Protein AF-A0A8J6AQ56-F1 (afdb_monomer_lite)

Organism: Galemys pyrenaicus (NCBI:txid202257)

Secondary structure (DSSP, 8-state):
--HHHHHHSHHHHHTSTTHHHHHHHHHHHS-HHHHHHHHHHHTT-HHHHHTSTTHHHHHHHHHHHS-HHHHHHHHHTTTTTHHHHHHSTTHHHHHHHHHHHS-GGGGHHHHHHHTT-HHHHHHHHHHHHHHS-HHHHHHHHHHHTT-HHHHHTSTTHHHHHHHHHHHS-HHHHHHHHHHHHH-EETTEEHHHHHTTSTTT-

InterPro domains:
  IPR001313 Pumilio RNA-binding repeat [PF00806] (11-38)
  IPR001313 Pumilio RNA-binding repeat [PF00806] (45-78)
  IPR001313 Pumilio RNA-binding repeat [PF00806] (81-112)
  IPR001313 Pumilio RNA-binding repeat [PF00806] (117-144)
  IPR001313 Pumilio RNA-binding repeat [PF00806] (148-181)
  IPR001313 Pumilio RNA-binding repeat [PS50302] (5-40)
  IPR001313 Pumilio RNA-binding repeat [PS50302] (41-76)
  IPR001313 Pumilio RNA-binding repeat [PS50302] (77-112)
  IPR001313 Pumilio RNA-binding repeat [PS50302] (118-142)
  IPR001313 Pumilio RNA-binding repeat [PS50302] (143-178)
  IPR001313 Pumilio RNA-binding repeat [SM00025] (5-40)
  IPR001313 Pumilio RNA-binding repeat [SM00025] (41-76)
  IPR001313 Pumilio RNA-binding repeat [SM00025] (77-112)
  IPR001313 Pumilio RNA-binding repeat [SM00025] (113-142)
  IPR001313 Pumilio RNA-binding repeat [SM00025] (143-178)
  IPR011989 Armadillo-like helical [G3DSA:1.25.10.10] (1-116)
  IPR011989 Armadillo-like helical [G3DSA:1.25.10.10] (117-201)
  IPR016024 Armadillo-type fold [SSF48371] (1-201)
  IPR033133 Pumilio homology domain [PS50303] (1-201)
  IPR033712 Pumilio, RNA binding domain [cd07920] (1-201)

Structure (mmCIF, N/CA/C/O backbone):
data_AF-A0A8J6AQ56-F1
#
_entry.id   AF-A0A8J6AQ56-F1
#
loop_
_atom_site.group_PDB
_atom_site.id
_atom_site.type_symbol
_atom_site.label_atom_id
_atom_site.label_alt_id
_atom_site.label_comp_id
_atom_site.label_asym_id
_atom_site.label_entity_id
_atom_site.label_seq_id
_atom_site.pdbx_PDB_ins_code
_atom_site.Cartn_x
_atom_site.Cartn_y
_atom_site.Cartn_z
_atom_site.occupancy
_atom_site.B_iso_or_equiv
_atom_site.auth_seq_id
_atom_site.auth_comp_id
_atom_site.auth_asym_id
_atom_site.auth_atom_id
_atom_site.pdbx_PDB_model_num
ATOM 1 N N . MET A 1 1 ? -13.822 -0.359 33.251 1.00 68.00 1 MET A N 1
ATOM 2 C CA . MET A 1 1 ? -14.340 0.910 33.808 1.00 68.00 1 MET A CA 1
ATOM 3 C C . MET A 1 1 ? -13.735 2.185 33.195 1.00 68.00 1 MET A C 1
ATOM 5 O O . MET A 1 1 ? -14.048 3.250 33.672 1.00 68.00 1 MET A O 1
ATOM 9 N N . VAL A 1 2 ? -12.988 2.126 32.081 1.00 89.12 2 VAL A N 1
ATOM 10 C CA . VAL A 1 2 ? -12.832 3.277 31.148 1.00 89.12 2 VAL A CA 1
ATOM 11 C C . VAL A 1 2 ? -12.889 2.751 29.714 1.00 89.12 2 VAL A C 1
ATOM 13 O O . VAL A 1 2 ? -13.667 3.215 28.893 1.00 89.12 2 VAL A O 1
ATOM 16 N N . PHE A 1 3 ? -12.170 1.653 29.451 1.00 94.75 3 PHE A N 1
ATOM 17 C CA . PHE A 1 3 ? -12.206 0.978 28.151 1.00 94.75 3 PHE A CA 1
ATOM 18 C C . PHE A 1 3 ? -13.618 0.574 27.689 1.00 94.75 3 PHE A C 1
ATOM 20 O O . PHE A 1 3 ? -13.913 0.681 26.510 1.00 94.75 3 PHE A O 1
ATOM 27 N N . ASN A 1 4 ? -14.514 0.160 28.595 1.00 95.12 4 ASN A N 1
ATOM 28 C CA . ASN A 1 4 ? -15.883 -0.217 28.215 1.00 95.12 4 ASN A CA 1
ATOM 29 C C . ASN A 1 4 ? -16.689 0.966 27.660 1.00 95.12 4 ASN A C 1
ATOM 31 O O . ASN A 1 4 ? -17.457 0.779 26.722 1.00 95.12 4 ASN A O 1
ATOM 35 N N . GLU A 1 5 ? -16.503 2.167 28.208 1.00 94.88 5 GLU A N 1
ATOM 36 C CA . GLU A 1 5 ? -17.162 3.383 27.715 1.00 94.88 5 GLU A CA 1
ATOM 37 C C . GLU A 1 5 ? -16.608 3.759 26.338 1.00 94.88 5 GLU A C 1
ATOM 39 O O . GLU A 1 5 ? -17.364 3.993 25.396 1.00 94.88 5 GLU A O 1
ATOM 44 N N . ILE A 1 6 ? -15.282 3.678 26.184 1.00 96.56 6 ILE A N 1
ATOM 45 C CA . ILE A 1 6 ? -14.596 3.865 24.899 1.00 96.56 6 ILE A CA 1
ATOM 46 C C . ILE A 1 6 ? -15.091 2.851 23.864 1.00 96.56 6 ILE A C 1
ATOM 48 O O . ILE A 1 6 ? -15.366 3.215 22.726 1.00 96.56 6 ILE A O 1
ATOM 52 N N . LEU A 1 7 ? -15.252 1.583 24.246 1.00 97.00 7 LEU A N 1
ATOM 53 C CA . LEU A 1 7 ? -15.695 0.514 23.353 1.00 97.00 7 LEU A CA 1
ATOM 54 C C . LEU A 1 7 ? -17.162 0.676 22.920 1.00 97.00 7 LEU A C 1
ATOM 56 O O . LEU A 1 7 ? -17.534 0.262 21.817 1.00 97.00 7 LEU A O 1
ATOM 60 N N . GLN A 1 8 ? -18.014 1.254 23.769 1.00 96.31 8 GLN A N 1
ATOM 61 C CA . GLN A 1 8 ? -19.395 1.593 23.414 1.00 96.31 8 GLN A CA 1
ATOM 62 C C . GLN A 1 8 ? -19.452 2.748 22.411 1.00 96.31 8 GLN A C 1
ATOM 64 O O . GLN A 1 8 ? -20.240 2.678 21.472 1.00 96.31 8 GLN A O 1
ATOM 69 N N . ALA A 1 9 ? -18.574 3.743 22.561 1.00 97.12 9 ALA A N 1
ATOM 70 C CA . ALA A 1 9 ? -18.479 4.905 21.677 1.00 97.12 9 ALA A CA 1
ATOM 71 C C . ALA A 1 9 ? -17.431 4.758 20.552 1.00 97.12 9 ALA A C 1
ATOM 73 O O . ALA A 1 9 ? -17.036 5.744 19.928 1.00 97.12 9 ALA A O 1
ATOM 74 N N . ALA A 1 10 ? -16.933 3.540 20.306 1.00 97.44 10 ALA A N 1
ATOM 75 C CA . ALA A 1 10 ? -15.697 3.328 19.554 1.00 97.44 10 ALA A CA 1
ATOM 76 C C . ALA A 1 10 ? -15.748 3.941 18.153 1.00 97.44 10 ALA A C 1
ATOM 78 O O . ALA A 1 10 ? -14.848 4.685 17.784 1.00 97.44 10 ALA A O 1
ATOM 79 N N . TYR A 1 11 ? -16.818 3.682 17.398 1.00 97.75 11 TYR A N 1
ATOM 80 C CA . TYR A 1 11 ? -16.951 4.206 16.041 1.00 97.75 11 TYR A CA 1
ATOM 81 C C . TYR A 1 11 ? -17.005 5.739 16.017 1.00 97.75 11 TYR A C 1
ATOM 83 O O . TYR A 1 11 ? -16.293 6.353 15.224 1.00 97.75 11 TYR A O 1
ATOM 91 N N . GLN A 1 12 ? -17.778 6.368 16.919 1.00 98.06 12 GLN A N 1
ATOM 92 C CA . GLN A 1 12 ? -17.817 7.833 16.997 1.00 98.06 12 GLN A CA 1
ATOM 93 C C . GLN A 1 12 ? -16.424 8.400 17.287 1.00 98.06 12 GLN A C 1
ATOM 95 O O . GLN A 1 12 ? -15.996 9.337 16.615 1.00 98.06 12 GLN A O 1
ATOM 100 N N . LEU A 1 13 ? -15.692 7.785 18.222 1.00 98.56 13 LEU A N 1
ATOM 101 C CA . LEU A 1 13 ? -14.331 8.191 18.570 1.00 98.56 13 LEU A CA 1
ATOM 102 C C . LEU A 1 13 ? -13.357 8.017 17.401 1.00 98.56 13 LEU A C 1
ATOM 104 O O . LEU A 1 13 ? -12.528 8.891 17.185 1.00 98.56 13 LEU A O 1
ATOM 108 N N . MET A 1 14 ? -13.461 6.945 16.609 1.00 98.44 14 MET A N 1
ATOM 109 C CA . MET A 1 14 ? -12.599 6.738 15.433 1.00 98.44 14 MET A CA 1
ATOM 110 C C . MET A 1 14 ? -12.731 7.857 14.396 1.00 98.44 14 MET A C 1
ATOM 112 O O . MET A 1 14 ? -11.763 8.168 13.704 1.00 98.44 14 MET A O 1
ATOM 116 N N . THR A 1 15 ? -13.916 8.459 14.297 1.00 98.31 15 THR A N 1
ATOM 117 C CA . THR A 1 15 ? -14.219 9.547 13.357 1.00 98.31 15 THR A CA 1
ATOM 118 C C . THR A 1 15 ? -14.125 10.944 13.968 1.00 98.31 15 THR A C 1
ATOM 120 O O . THR A 1 15 ? -14.387 11.922 13.272 1.00 98.31 15 THR A O 1
ATOM 123 N N . ASP A 1 16 ? -13.773 11.051 15.248 1.00 98.56 16 ASP A N 1
ATOM 124 C CA . ASP A 1 16 ? -13.648 12.321 15.958 1.00 98.56 16 ASP A CA 1
ATOM 125 C C . ASP A 1 16 ? -12.231 12.901 15.840 1.00 98.56 16 ASP A C 1
ATOM 127 O O . ASP A 1 16 ? -11.247 12.159 15.821 1.00 98.56 16 ASP A O 1
ATOM 131 N N . VAL A 1 17 ? -12.110 14.232 15.816 1.00 97.62 17 VAL A N 1
ATOM 132 C CA . VAL A 1 17 ? -10.830 14.952 15.660 1.00 97.62 17 VAL A CA 1
ATOM 133 C C . VAL A 1 17 ? -9.835 14.690 16.795 1.00 97.62 17 VAL A C 1
ATOM 135 O O . VAL A 1 17 ? -8.628 14.730 16.556 1.00 97.62 17 VAL A O 1
ATOM 138 N N . PHE A 1 18 ? -10.309 14.357 17.999 1.00 97.94 18 PHE A N 1
ATOM 139 C CA . PHE A 1 18 ? -9.469 14.032 19.157 1.00 97.94 18 PHE A CA 1
ATOM 140 C C . PHE A 1 18 ? -9.583 12.560 19.566 1.00 97.94 18 PHE A C 1
ATOM 142 O O . PHE A 1 18 ? -8.573 11.916 19.861 1.00 97.94 18 PHE A O 1
ATOM 149 N N . GLY A 1 19 ? -10.795 12.002 19.544 1.00 98.06 19 GLY A N 1
ATOM 150 C CA . GLY A 1 19 ? -11.083 10.621 19.933 1.00 98.06 19 GLY A CA 1
ATOM 151 C C . GLY A 1 19 ? -10.277 9.592 19.143 1.00 98.06 19 GLY A C 1
ATOM 152 O O . GLY A 1 19 ? -9.864 8.572 19.704 1.00 98.06 19 GLY A O 1
ATOM 153 N N . ASN A 1 20 ? -9.956 9.886 17.879 1.00 98.56 20 ASN A N 1
ATOM 154 C CA . ASN A 1 20 ? -9.202 8.972 17.026 1.00 98.56 20 ASN A CA 1
ATOM 155 C C . ASN A 1 20 ? -7.813 8.657 17.609 1.00 98.56 20 ASN A C 1
ATOM 157 O O . ASN A 1 20 ? -7.355 7.518 17.514 1.00 98.56 20 ASN A O 1
ATOM 161 N N . TYR A 1 21 ? -7.164 9.623 18.268 1.00 98.38 21 TYR A N 1
ATOM 162 C CA . TYR A 1 21 ? -5.847 9.427 18.875 1.00 98.38 21 TYR A CA 1
ATOM 163 C C . TYR A 1 21 ? -5.907 8.458 20.055 1.00 98.38 21 TYR A C 1
ATOM 165 O O . TYR A 1 21 ? -4.996 7.652 20.239 1.00 98.38 21 TYR A O 1
ATOM 173 N N . VAL A 1 22 ? -6.997 8.485 20.826 1.00 98.06 22 VAL A N 1
ATOM 174 C CA . VAL A 1 22 ? -7.206 7.552 21.940 1.00 98.06 22 VAL A CA 1
ATOM 175 C C . VAL A 1 22 ? -7.327 6.126 21.408 1.00 98.06 22 VAL A C 1
ATOM 177 O O . VAL A 1 22 ? -6.639 5.229 21.894 1.00 98.06 22 VAL A O 1
ATOM 180 N N . ILE A 1 23 ? -8.132 5.915 20.362 1.00 98.56 23 ILE A N 1
ATOM 181 C CA . ILE A 1 23 ? -8.289 4.594 19.737 1.00 98.56 23 ILE A CA 1
ATOM 182 C C . ILE A 1 23 ? -6.960 4.097 19.149 1.00 98.56 23 ILE A C 1
ATOM 184 O O . ILE A 1 23 ? -6.590 2.943 19.363 1.00 98.56 23 ILE A O 1
ATOM 188 N N . GLN A 1 24 ? -6.196 4.967 18.479 1.00 98.62 24 GLN A N 1
ATOM 189 C CA . GLN A 1 24 ? -4.858 4.625 17.982 1.00 98.62 24 GLN A CA 1
ATOM 190 C C . GLN A 1 24 ? -3.921 4.177 19.112 1.00 98.62 24 GLN A C 1
ATOM 192 O O . GLN A 1 24 ? -3.209 3.187 18.952 1.00 98.62 24 GLN A O 1
ATOM 197 N N . LYS A 1 25 ? -3.945 4.842 20.274 1.00 98.38 25 LYS A N 1
ATOM 198 C CA . LYS A 1 25 ? -3.116 4.453 21.427 1.00 98.38 25 LYS A CA 1
ATOM 199 C C . LYS A 1 25 ? -3.520 3.113 22.033 1.00 98.38 25 LYS A C 1
ATOM 201 O O . LYS A 1 25 ? -2.640 2.381 22.480 1.00 98.38 25 LYS A O 1
ATOM 206 N N . PHE A 1 26 ? -4.799 2.743 21.991 1.00 98.25 26 PHE A N 1
ATOM 207 C CA . PHE A 1 26 ? -5.212 1.385 22.360 1.00 98.25 26 PHE A CA 1
ATOM 208 C C . PHE A 1 26 ? -4.715 0.332 21.369 1.00 98.25 26 PHE A C 1
ATOM 210 O O . PHE A 1 26 ? -4.304 -0.743 21.798 1.00 98.25 26 PHE A O 1
ATOM 217 N N . PHE A 1 27 ? -4.687 0.623 20.068 1.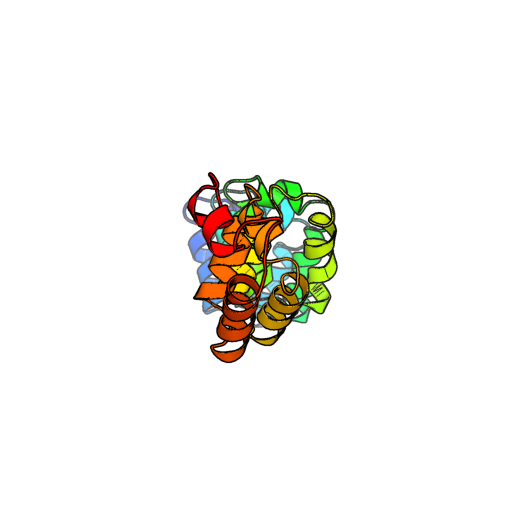00 98.31 27 PHE A N 1
ATOM 218 C CA . PHE A 1 27 ? -4.044 -0.283 19.115 1.00 98.31 27 PHE A CA 1
ATOM 219 C C . PHE A 1 27 ? -2.532 -0.376 19.339 1.00 98.31 27 PHE A C 1
ATOM 221 O O . PHE A 1 27 ? -1.987 -1.471 19.294 1.00 98.31 27 PHE A O 1
ATOM 228 N N . GLU A 1 28 ? -1.858 0.725 19.662 1.00 97.81 28 GLU A N 1
ATOM 229 C CA . GLU A 1 28 ? -0.409 0.735 19.890 1.00 97.81 28 GLU A CA 1
ATOM 230 C C . GLU A 1 28 ? -0.018 -0.010 21.183 1.00 97.81 28 GLU A C 1
ATOM 232 O O . GLU A 1 28 ? 0.775 -0.952 21.143 1.00 97.81 28 GLU A O 1
ATOM 237 N N . PHE A 1 29 ? -0.636 0.336 22.317 1.00 97.50 29 PHE A N 1
ATOM 238 C CA . PHE A 1 29 ? -0.197 -0.088 23.657 1.00 97.50 29 PHE A CA 1
ATOM 239 C C . PHE A 1 29 ? -1.209 -0.933 24.441 1.00 97.50 29 PHE A C 1
ATOM 241 O O . PHE A 1 29 ? -0.891 -1.402 25.533 1.00 97.50 29 PHE A O 1
ATOM 248 N N . GLY A 1 30 ? -2.431 -1.108 23.934 1.00 97.00 30 GLY A N 1
ATOM 249 C CA . GLY A 1 30 ? -3.471 -1.874 24.621 1.00 97.00 30 GLY A CA 1
ATOM 250 C C . GLY A 1 30 ? -3.151 -3.365 24.716 1.00 97.00 30 GLY A C 1
ATOM 251 O O . GLY A 1 30 ? -2.324 -3.897 23.971 1.00 97.00 30 GLY A O 1
ATOM 252 N N . SER A 1 31 ? -3.837 -4.061 25.623 1.00 97.38 31 SER A N 1
ATOM 253 C CA . SER A 1 31 ? -3.743 -5.522 25.710 1.00 97.38 31 SER A CA 1
ATOM 254 C C . SER A 1 31 ? -4.310 -6.192 24.454 1.00 97.38 31 SER A C 1
ATOM 256 O O . SER A 1 31 ? -5.099 -5.594 23.719 1.00 97.38 31 SER A O 1
ATOM 258 N N . LEU A 1 32 ? -3.954 -7.459 24.220 1.00 96.69 32 LEU A N 1
ATOM 259 C CA . LEU A 1 32 ? -4.481 -8.230 23.089 1.00 96.69 32 LEU A CA 1
ATOM 260 C C . LEU A 1 32 ? -6.021 -8.230 23.061 1.00 96.69 32 LEU A C 1
ATOM 262 O O . LEU A 1 32 ? -6.608 -7.978 22.012 1.00 96.69 32 LEU A O 1
ATOM 266 N N . ASP A 1 33 ? -6.664 -8.403 24.220 1.00 97.06 33 ASP A N 1
ATOM 267 C CA . ASP A 1 33 ? -8.127 -8.375 24.345 1.00 97.06 33 ASP A CA 1
ATOM 268 C C . ASP A 1 33 ? -8.725 -7.012 23.972 1.00 97.06 33 ASP A C 1
ATOM 270 O O . ASP A 1 33 ? -9.769 -6.940 23.324 1.00 97.06 33 ASP A O 1
ATOM 274 N N . GLN A 1 34 ? -8.055 -5.913 24.337 1.00 97.81 34 GLN A N 1
ATOM 275 C CA . GLN A 1 34 ? -8.498 -4.564 23.977 1.00 97.81 34 GLN A CA 1
ATOM 276 C C . GLN A 1 34 ? -8.380 -4.323 22.471 1.00 97.81 34 GLN A C 1
ATOM 278 O O . GLN A 1 34 ? -9.317 -3.806 21.856 1.00 97.81 34 GLN A O 1
ATOM 283 N N . LYS A 1 35 ? -7.259 -4.731 21.862 1.00 98.12 35 LYS A N 1
ATOM 284 C CA . LYS A 1 35 ? -7.055 -4.634 20.409 1.00 98.12 35 LYS A CA 1
ATOM 285 C C . LYS A 1 35 ? -8.083 -5.475 19.656 1.00 98.12 35 LYS A C 1
ATOM 287 O O . LYS A 1 35 ? -8.683 -4.985 18.704 1.00 98.12 35 LYS A O 1
ATOM 292 N N . LEU A 1 36 ? -8.344 -6.701 20.114 1.00 97.00 36 LEU A N 1
ATOM 293 C CA . LEU A 1 36 ? -9.352 -7.601 19.547 1.00 97.00 36 LEU A CA 1
ATOM 294 C C . LEU A 1 36 ? -10.765 -7.010 19.638 1.00 97.00 36 LEU A C 1
ATOM 296 O O . LEU A 1 36 ? -11.504 -7.014 18.651 1.00 97.00 36 LEU A O 1
ATOM 300 N N . ALA A 1 37 ? -11.135 -6.454 20.792 1.00 97.81 37 ALA A N 1
ATOM 301 C CA . ALA A 1 37 ? -12.436 -5.819 20.975 1.00 97.81 37 ALA A CA 1
ATOM 302 C C . ALA A 1 37 ? -12.618 -4.605 20.047 1.00 97.81 37 ALA A C 1
ATOM 304 O O . ALA A 1 37 ? -13.673 -4.456 19.429 1.00 97.81 37 ALA A O 1
ATOM 305 N N . LEU A 1 38 ? -11.590 -3.766 19.886 1.00 98.19 38 LEU A N 1
ATOM 306 C CA . LEU A 1 38 ? -11.630 -2.636 18.952 1.00 98.19 38 LEU A CA 1
ATOM 307 C C . LEU A 1 38 ? -11.644 -3.083 17.487 1.00 98.19 38 LEU A C 1
ATOM 309 O O . LEU A 1 38 ? -12.420 -2.539 16.706 1.00 98.19 38 LEU A O 1
ATOM 313 N N . ALA A 1 39 ? -10.858 -4.094 17.111 1.00 97.19 39 ALA A N 1
ATOM 314 C CA . ALA A 1 39 ? -10.890 -4.670 15.766 1.00 97.19 39 ALA A CA 1
ATOM 315 C C . ALA A 1 39 ? -12.289 -5.211 15.425 1.00 97.19 39 ALA A C 1
ATOM 317 O O . ALA A 1 39 ? -12.796 -4.988 14.328 1.00 97.19 39 ALA A O 1
ATOM 318 N N . THR A 1 40 ? -12.971 -5.818 16.400 1.00 96.19 40 THR A N 1
ATOM 319 C CA . THR A 1 40 ? -14.363 -6.271 16.248 1.00 96.19 40 THR A CA 1
ATOM 320 C C . THR A 1 40 ? -15.322 -5.107 15.975 1.00 96.19 40 THR A C 1
ATOM 322 O O . THR A 1 40 ? -16.279 -5.272 15.226 1.00 96.19 40 THR A O 1
ATOM 325 N N . ARG A 1 41 ? -15.067 -3.914 16.533 1.00 96.88 41 ARG A N 1
ATOM 326 C CA . ARG A 1 41 ? -15.859 -2.702 16.250 1.00 96.88 41 ARG A CA 1
ATOM 327 C C . ARG A 1 41 ? -15.590 -2.092 14.875 1.00 96.88 41 ARG A C 1
ATOM 329 O O . ARG A 1 41 ? -16.446 -1.372 14.376 1.00 96.88 41 ARG A O 1
ATOM 336 N N . ILE A 1 42 ? -14.424 -2.355 14.286 1.00 97.06 42 ILE A N 1
ATOM 337 C CA . ILE A 1 42 ? -14.079 -1.908 12.929 1.00 97.06 42 ILE A CA 1
ATOM 338 C C . ILE A 1 42 ? -14.787 -2.764 11.868 1.00 97.06 42 ILE A C 1
ATOM 340 O O . ILE A 1 42 ? -15.083 -2.263 10.785 1.00 97.06 42 ILE A O 1
ATOM 344 N N . ARG A 1 43 ? -15.070 -4.037 12.171 1.00 94.69 43 ARG A N 1
ATOM 345 C CA . ARG A 1 43 ? -15.709 -4.974 11.238 1.00 94.69 43 ARG A CA 1
ATOM 346 C C . ARG A 1 43 ? -17.045 -4.432 10.716 1.00 94.69 43 ARG A C 1
ATOM 348 O O . ARG A 1 43 ? -17.898 -4.007 11.490 1.00 94.69 43 ARG A O 1
ATOM 355 N N . GLY A 1 44 ? -17.225 -4.480 9.402 1.00 96.81 44 GLY A N 1
ATOM 356 C CA . GLY A 1 44 ? -18.352 -3.914 8.658 1.00 96.81 44 GLY A CA 1
ATOM 357 C C . GLY A 1 44 ? -18.215 -2.420 8.352 1.00 96.81 44 GLY A C 1
ATOM 358 O O . GLY A 1 44 ? -19.088 -1.844 7.702 1.00 96.81 44 GLY A O 1
ATOM 359 N N . HIS A 1 45 ? -17.143 -1.779 8.818 1.00 98.00 45 HIS A N 1
ATOM 360 C CA . HIS A 1 45 ? -16.933 -0.338 8.728 1.00 98.00 45 HIS A CA 1
ATOM 361 C C . HIS A 1 45 ? -15.557 0.045 8.168 1.00 98.00 45 HIS A C 1
ATOM 363 O O . HIS A 1 45 ? -15.209 1.230 8.184 1.00 98.00 45 HIS A O 1
ATOM 369 N N . VAL A 1 46 ? -14.782 -0.904 7.631 1.00 98.31 46 VAL A N 1
ATOM 370 C CA . VAL A 1 46 ? -13.411 -0.641 7.164 1.00 98.31 46 VAL A CA 1
ATOM 371 C C . VAL A 1 46 ? -13.398 0.392 6.043 1.00 98.31 46 VAL A C 1
ATOM 373 O O . VAL A 1 46 ? -12.656 1.367 6.126 1.00 98.31 46 VAL A O 1
ATOM 376 N N . LEU A 1 47 ? -14.244 0.233 5.020 1.00 98.31 47 LEU A N 1
ATOM 377 C CA . LEU A 1 47 ? -14.286 1.165 3.891 1.00 98.31 47 LEU A CA 1
ATOM 378 C C . LEU A 1 47 ? -14.701 2.594 4.307 1.00 98.31 47 LEU A C 1
ATOM 380 O O . LEU A 1 47 ? -13.975 3.527 3.960 1.00 98.31 47 LEU A O 1
ATOM 384 N N . PRO A 1 48 ? -15.813 2.816 5.042 1.00 98.44 48 PRO A N 1
ATOM 385 C CA . PRO A 1 48 ? -16.153 4.146 5.548 1.00 98.44 48 PRO A CA 1
ATOM 386 C C . PRO A 1 48 ? -15.031 4.792 6.362 1.00 98.44 48 PRO A C 1
ATOM 388 O O . PRO A 1 48 ? -14.720 5.959 6.137 1.00 98.44 48 PRO A O 1
ATOM 391 N N . LEU A 1 49 ? -14.393 4.041 7.266 1.00 98.75 49 LEU A N 1
ATOM 392 C CA . LEU A 1 49 ? -13.296 4.552 8.087 1.00 98.75 49 LEU A CA 1
ATOM 393 C C . LEU A 1 49 ? -12.055 4.864 7.248 1.00 98.75 49 LEU A C 1
ATOM 395 O O . LEU A 1 49 ? -11.427 5.894 7.469 1.00 98.75 49 LEU A O 1
ATOM 399 N N . ALA A 1 50 ? -11.728 4.035 6.255 1.00 98.38 50 ALA A N 1
ATOM 400 C CA . ALA A 1 50 ? -10.582 4.247 5.376 1.00 98.38 50 ALA A CA 1
ATOM 401 C C . ALA A 1 50 ? -10.684 5.543 4.558 1.00 98.38 50 ALA A C 1
ATOM 403 O O . ALA A 1 50 ? -9.669 6.187 4.309 1.00 98.38 50 ALA A O 1
ATOM 404 N N . LEU A 1 51 ? -11.898 5.942 4.171 1.00 97.19 51 LEU A N 1
ATOM 405 C CA . LEU A 1 51 ? -12.161 7.175 3.419 1.00 97.19 51 LEU A CA 1
ATOM 406 C C . LEU A 1 51 ? -12.345 8.409 4.325 1.00 97.19 51 LEU A C 1
ATOM 408 O O . LEU A 1 51 ? -12.458 9.533 3.835 1.00 97.19 51 LEU A O 1
ATOM 412 N N . GLN A 1 52 ? -12.380 8.229 5.648 1.00 98.25 52 GLN A N 1
ATOM 413 C CA . GLN A 1 52 ? -12.613 9.305 6.611 1.00 98.25 52 GLN A CA 1
ATOM 414 C C . GLN A 1 52 ? -11.287 9.907 7.107 1.00 98.25 52 GLN A C 1
ATOM 416 O O . GLN A 1 52 ? -10.315 9.196 7.351 1.00 98.25 52 GLN A O 1
ATOM 421 N N . MET A 1 53 ? -11.263 11.233 7.278 1.00 96.81 53 MET A N 1
ATOM 422 C CA . MET A 1 53 ? -10.065 12.039 7.573 1.00 96.81 53 MET A CA 1
ATOM 423 C C . MET A 1 53 ? -9.265 11.610 8.817 1.00 96.81 53 MET A C 1
ATOM 425 O O . MET A 1 53 ? -8.043 11.734 8.839 1.00 96.81 53 MET A O 1
ATOM 429 N N . TYR A 1 54 ? -9.939 11.106 9.848 1.00 98.38 54 TYR A N 1
ATOM 430 C CA . TYR A 1 54 ? -9.344 10.632 11.100 1.00 98.38 54 TYR A CA 1
ATOM 431 C C . TYR A 1 54 ? -9.370 9.099 11.198 1.00 98.38 54 TYR A C 1
ATOM 433 O O . TYR A 1 54 ? -8.397 8.478 11.629 1.00 98.38 54 TYR A O 1
ATOM 441 N N . GLY A 1 55 ? -10.449 8.476 10.722 1.00 98.44 55 GLY A N 1
ATOM 442 C CA . GLY A 1 55 ? -10.653 7.032 10.707 1.00 98.44 55 GLY A CA 1
ATOM 443 C C . GLY A 1 55 ? -9.581 6.298 9.908 1.00 98.44 55 GLY A C 1
ATOM 444 O O . GLY A 1 55 ? -9.148 5.222 10.321 1.00 98.44 55 GLY A O 1
ATOM 445 N N . CYS A 1 56 ? -9.056 6.902 8.837 1.00 98.38 56 CYS A N 1
ATOM 446 C CA . CYS A 1 56 ? -7.997 6.294 8.035 1.00 98.38 56 CYS A CA 1
ATOM 447 C C . CYS A 1 56 ? -6.724 6.051 8.855 1.00 98.38 56 CYS A C 1
ATOM 449 O O . CYS A 1 56 ? -6.018 5.069 8.624 1.00 98.38 56 CYS A O 1
ATOM 451 N N . ARG A 1 57 ? -6.442 6.905 9.850 1.00 98.50 57 ARG A N 1
ATOM 452 C CA . ARG A 1 57 ? -5.307 6.754 10.771 1.00 98.50 57 ARG A CA 1
ATOM 453 C C . ARG A 1 57 ? -5.539 5.612 11.750 1.00 98.50 57 ARG A C 1
ATOM 455 O O . ARG A 1 57 ? -4.606 4.874 12.055 1.00 98.50 57 ARG A O 1
ATOM 462 N N . VAL A 1 58 ? -6.783 5.421 12.190 1.00 98.69 58 VAL A N 1
ATOM 463 C CA . VAL A 1 58 ? -7.157 4.278 13.031 1.00 98.69 58 VAL A CA 1
ATOM 464 C C . VAL A 1 58 ? -6.991 2.967 12.269 1.00 98.69 58 VAL A C 1
ATOM 466 O O . VAL A 1 58 ? -6.370 2.055 12.806 1.00 98.69 58 VAL A O 1
ATOM 469 N N . ILE A 1 59 ? -7.480 2.875 11.026 1.00 98.69 59 ILE A N 1
ATOM 470 C CA . ILE A 1 59 ? -7.319 1.660 10.207 1.00 98.69 59 ILE A CA 1
ATOM 471 C C . ILE A 1 59 ? -5.836 1.347 10.000 1.00 98.69 59 ILE A C 1
ATOM 473 O O . ILE A 1 59 ? -5.418 0.213 10.220 1.00 98.69 59 ILE A O 1
ATOM 477 N N . GLN A 1 60 ? -5.023 2.352 9.660 1.00 98.38 60 GLN A N 1
ATOM 478 C CA . GLN A 1 60 ? -3.579 2.162 9.506 1.00 98.38 60 GLN A CA 1
ATOM 479 C C . GLN A 1 60 ? -2.932 1.619 10.787 1.00 98.38 60 GLN A C 1
ATOM 481 O O . GLN A 1 60 ? -2.191 0.641 10.737 1.00 98.38 60 GLN A O 1
ATOM 486 N N . LYS A 1 61 ? -3.252 2.203 11.949 1.00 98.50 61 LYS A N 1
ATOM 487 C CA . LYS A 1 61 ? -2.704 1.755 13.236 1.00 98.50 61 LYS A CA 1
ATOM 488 C C . LYS A 1 61 ? -3.194 0.360 13.632 1.00 98.50 61 LYS A C 1
ATOM 490 O O . LYS A 1 61 ? -2.435 -0.408 14.223 1.00 98.50 61 LYS A O 1
ATOM 495 N N . ALA A 1 62 ? -4.441 0.025 13.308 1.00 98.31 62 ALA A N 1
ATOM 496 C CA . ALA A 1 62 ? -4.991 -1.302 13.543 1.00 98.31 62 ALA A CA 1
ATOM 497 C C . ALA A 1 62 ? -4.230 -2.358 12.731 1.00 98.31 62 ALA A C 1
ATOM 499 O O . ALA A 1 62 ? -3.788 -3.345 13.314 1.00 98.31 62 ALA A O 1
ATOM 500 N N . LEU A 1 63 ? -3.988 -2.115 11.437 1.00 98.00 63 LEU A N 1
ATOM 501 C CA . LEU A 1 63 ? -3.221 -3.019 10.569 1.00 98.00 63 LEU A CA 1
ATOM 502 C C . LEU A 1 63 ? -1.808 -3.298 11.101 1.00 98.00 63 LEU A C 1
ATOM 504 O O . LEU A 1 63 ? -1.339 -4.423 10.988 1.00 98.00 63 LEU A O 1
ATOM 508 N N . GLU A 1 64 ? -1.154 -2.327 11.736 1.00 96.94 64 GLU A N 1
ATOM 509 C CA . GLU A 1 64 ? 0.178 -2.506 12.343 1.00 96.94 64 GLU A CA 1
ATOM 510 C C . GLU A 1 64 ? 0.166 -3.354 13.628 1.00 96.94 64 GLU A C 1
ATOM 512 O O . GLU A 1 64 ? 1.211 -3.835 14.060 1.00 96.94 64 GLU A O 1
ATOM 517 N N . SER A 1 65 ? -0.995 -3.503 14.272 1.00 96.88 65 SER A N 1
ATOM 518 C CA . SER A 1 65 ? -1.073 -3.909 15.683 1.00 96.88 65 SER A CA 1
ATOM 519 C C . SER A 1 65 ? -1.854 -5.198 15.950 1.00 96.88 65 SER A C 1
ATOM 521 O O . SER A 1 65 ? -1.816 -5.699 17.077 1.00 96.88 65 SER A O 1
ATOM 523 N N . ILE A 1 66 ? -2.600 -5.693 14.963 1.00 96.81 66 ILE A N 1
ATOM 524 C CA . ILE A 1 66 ? -3.463 -6.882 15.062 1.00 96.81 66 ILE A CA 1
ATOM 525 C C . ILE A 1 66 ? -2.805 -8.107 14.406 1.00 96.81 66 ILE A C 1
ATOM 527 O O . ILE A 1 66 ? -1.822 -7.975 13.679 1.00 96.81 66 ILE A O 1
ATOM 531 N N . SER A 1 67 ? -3.326 -9.310 14.667 1.00 96.19 67 SER A N 1
ATOM 532 C CA . SER A 1 67 ? -2.762 -10.544 14.097 1.00 96.19 67 SER A CA 1
ATOM 533 C C . SER A 1 67 ? -2.956 -10.628 12.578 1.00 96.19 67 SER A C 1
ATOM 535 O O . SER A 1 67 ? -3.851 -9.992 12.022 1.00 96.19 67 SER A O 1
ATOM 537 N N . SER A 1 68 ? -2.162 -11.459 11.892 1.00 94.81 68 SER A N 1
ATOM 538 C CA . SER A 1 68 ? -2.286 -11.647 10.437 1.00 94.81 68 SER A CA 1
ATOM 539 C C . SER A 1 68 ? -3.668 -12.134 9.988 1.00 94.81 68 SER A C 1
ATOM 541 O O . SER A 1 68 ? -4.137 -11.739 8.918 1.00 94.81 68 SER A O 1
ATOM 543 N N . ASP A 1 69 ? -4.350 -12.934 10.810 1.00 95.31 69 ASP A N 1
ATOM 544 C CA . ASP A 1 69 ? -5.721 -13.372 10.527 1.00 95.31 69 ASP A CA 1
ATOM 545 C C . ASP A 1 69 ? -6.686 -12.181 10.570 1.00 95.31 69 ASP A C 1
ATOM 547 O O . ASP A 1 69 ? -7.475 -11.976 9.649 1.00 95.31 69 ASP A O 1
ATOM 551 N N . GLN A 1 70 ? -6.559 -11.321 11.586 1.00 96.44 70 GLN A N 1
ATOM 552 C CA . GLN A 1 70 ? -7.380 -10.116 11.719 1.00 96.44 70 GLN A CA 1
ATOM 553 C C . GLN A 1 70 ? -7.081 -9.085 10.627 1.00 96.44 70 GLN A C 1
ATOM 555 O O . GLN A 1 70 ? -8.005 -8.459 10.112 1.00 96.44 70 GLN A O 1
ATOM 560 N N . GLN A 1 71 ? -5.809 -8.914 10.250 1.00 97.56 71 GLN A N 1
ATOM 561 C CA . GLN A 1 71 ? -5.419 -8.100 9.098 1.00 97.56 71 GLN A CA 1
ATOM 562 C C . GLN A 1 71 ? -6.130 -8.600 7.837 1.00 97.56 71 GLN A C 1
ATOM 564 O O . GLN A 1 71 ? -6.747 -7.808 7.130 1.00 97.56 71 GLN A O 1
ATOM 569 N N . SER A 1 72 ? -6.089 -9.912 7.588 1.00 95.50 72 SER A N 1
ATOM 570 C CA . SER A 1 72 ? -6.699 -10.540 6.411 1.00 95.50 72 SER A CA 1
ATOM 571 C C . SER A 1 72 ? -8.220 -10.367 6.382 1.00 95.50 72 SER A C 1
ATOM 573 O O . SER A 1 72 ? -8.773 -10.027 5.337 1.00 95.50 72 SER A O 1
ATOM 575 N N . GLU A 1 73 ? -8.901 -10.543 7.519 1.00 95.62 73 GLU A N 1
ATOM 576 C CA . GLU A 1 73 ? -10.340 -10.272 7.635 1.00 95.62 73 GLU A CA 1
ATOM 577 C C . GLU A 1 73 ? -10.669 -8.800 7.369 1.00 95.62 73 GLU A C 1
ATOM 579 O O . GLU A 1 73 ? -11.604 -8.503 6.626 1.00 95.62 73 GLU A O 1
ATOM 584 N N . MET A 1 74 ? -9.883 -7.884 7.939 1.00 97.06 74 MET A N 1
ATOM 585 C CA . MET A 1 74 ? -10.097 -6.444 7.816 1.00 97.06 74 MET A CA 1
ATOM 586 C C . MET A 1 74 ? -9.928 -5.962 6.375 1.00 97.06 74 MET A C 1
ATOM 588 O O . MET A 1 74 ? -10.801 -5.273 5.850 1.00 97.06 74 MET A O 1
ATOM 592 N N . VAL A 1 75 ? -8.826 -6.320 5.707 1.00 96.56 75 VAL A N 1
ATOM 593 C CA . VAL A 1 75 ? -8.559 -5.817 4.348 1.00 96.56 75 VAL A CA 1
ATOM 594 C C . VAL A 1 75 ? -9.540 -6.362 3.319 1.00 96.56 75 VAL A C 1
ATOM 596 O O . VAL A 1 75 ? -9.792 -5.694 2.321 1.00 96.56 75 VAL A O 1
ATOM 599 N N . LYS A 1 76 ? -10.147 -7.527 3.570 1.00 96.44 76 LYS A N 1
ATOM 600 C CA . LYS A 1 76 ? -11.131 -8.132 2.667 1.00 96.44 76 LYS A CA 1
ATOM 601 C C . LYS A 1 76 ? -12.371 -7.256 2.456 1.00 96.44 76 LYS A C 1
ATOM 603 O O . LYS A 1 76 ? -12.987 -7.332 1.401 1.00 96.44 76 LYS A O 1
ATOM 608 N N . GLU A 1 77 ? -12.718 -6.384 3.402 1.00 97.81 77 GLU A N 1
ATOM 609 C CA . GLU A 1 77 ? -13.811 -5.411 3.230 1.00 97.81 77 GLU A CA 1
ATOM 610 C C . GLU A 1 77 ? -13.521 -4.331 2.173 1.00 97.81 77 GLU A C 1
ATOM 612 O O . GLU A 1 77 ? -14.436 -3.636 1.732 1.00 97.81 77 GLU A O 1
ATOM 617 N N . LEU A 1 78 ? -12.260 -4.170 1.760 1.00 96.69 78 LEU A N 1
ATOM 618 C CA . LEU A 1 78 ? -11.873 -3.258 0.682 1.00 96.69 78 LEU A CA 1
ATOM 619 C C . LEU A 1 78 ? -11.987 -3.902 -0.708 1.00 96.69 78 LEU A C 1
ATOM 621 O O . LEU A 1 78 ? -11.792 -3.207 -1.712 1.00 96.69 78 LEU A O 1
ATOM 625 N N . ASP A 1 79 ? -12.293 -5.200 -0.785 1.00 94.50 79 ASP A N 1
ATOM 626 C CA . ASP A 1 79 ? -12.503 -5.896 -2.052 1.00 94.50 79 ASP A CA 1
ATOM 627 C C . ASP A 1 79 ? -13.661 -5.260 -2.839 1.00 94.50 79 ASP A C 1
ATOM 629 O O . ASP A 1 79 ? -14.672 -4.834 -2.283 1.00 94.50 79 ASP A O 1
ATOM 633 N N . GLY A 1 80 ? -13.466 -5.083 -4.145 1.00 90.12 80 GLY A N 1
ATOM 634 C CA . GLY A 1 80 ? -14.357 -4.305 -5.015 1.00 90.12 80 GLY A CA 1
ATOM 635 C C . GLY A 1 80 ? -14.277 -2.776 -4.856 1.00 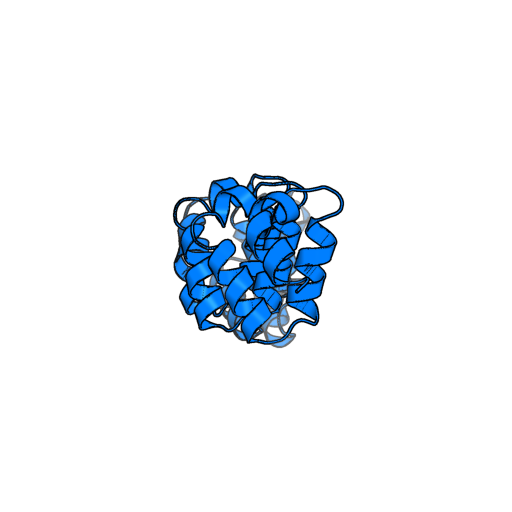90.12 80 GLY A C 1
ATOM 636 O O . GLY A 1 80 ? -14.877 -2.048 -5.651 1.00 90.12 80 GLY A O 1
ATOM 637 N N . HIS A 1 81 ? -13.516 -2.251 -3.888 1.00 93.94 81 HIS A N 1
ATOM 638 C CA . HIS A 1 81 ? -13.429 -0.810 -3.598 1.00 93.94 81 HIS A CA 1
ATOM 639 C C . HIS A 1 81 ? -12.014 -0.219 -3.669 1.00 93.94 81 HIS A C 1
ATOM 641 O O . HIS A 1 81 ? -11.847 0.991 -3.517 1.00 93.94 81 HIS A O 1
ATOM 647 N N . VAL A 1 82 ? -11.001 -1.026 -3.981 1.00 87.19 82 VAL A N 1
ATOM 648 C CA . VAL A 1 82 ? -9.582 -0.623 -4.036 1.00 87.19 82 VAL A CA 1
ATOM 649 C C . VAL A 1 82 ? -9.352 0.634 -4.880 1.00 87.19 82 VAL A C 1
ATOM 651 O O . VAL A 1 82 ? -8.732 1.588 -4.413 1.00 87.19 82 VAL A O 1
ATOM 654 N N . LEU A 1 83 ? -9.903 0.689 -6.098 1.00 81.81 83 LEU A N 1
ATOM 655 C CA . LEU A 1 83 ? -9.742 1.848 -6.986 1.00 81.81 83 LEU A CA 1
ATOM 656 C C . LEU A 1 83 ? -10.376 3.123 -6.424 1.00 81.81 83 LEU A C 1
ATOM 658 O O . LEU A 1 83 ? -9.877 4.218 -6.674 1.00 81.81 83 LEU A O 1
ATOM 662 N N . LYS A 1 84 ? -11.470 2.993 -5.667 1.00 86.69 84 LYS A N 1
ATOM 663 C CA . LYS A 1 84 ? -12.081 4.122 -4.963 1.00 86.69 84 LYS A CA 1
ATOM 664 C C . LYS A 1 84 ? -11.149 4.612 -3.859 1.00 86.69 84 LYS A C 1
ATOM 666 O O . LYS A 1 84 ? -10.914 5.810 -3.771 1.00 86.69 84 LYS A O 1
ATOM 671 N N . CYS A 1 85 ? -10.597 3.699 -3.061 1.00 87.38 85 CYS A N 1
ATOM 672 C CA . CYS A 1 85 ? -9.675 4.038 -1.979 1.00 87.38 85 CYS A CA 1
ATOM 673 C C . CYS A 1 85 ? -8.416 4.730 -2.500 1.00 87.38 85 CYS A C 1
ATOM 675 O O . CYS A 1 85 ? -8.021 5.750 -1.958 1.00 87.38 85 CYS A O 1
ATOM 677 N N . VAL A 1 86 ? -7.817 4.235 -3.580 1.00 82.75 86 VAL A N 1
ATOM 678 C CA . VAL A 1 86 ? -6.568 4.794 -4.127 1.00 82.75 86 VAL A CA 1
ATOM 679 C C . VAL A 1 86 ? -6.753 6.201 -4.699 1.00 82.75 86 VAL A C 1
ATOM 681 O O . VAL A 1 86 ? -5.824 7.000 -4.658 1.00 82.75 86 VAL A O 1
ATOM 684 N N . LYS A 1 87 ? -7.952 6.529 -5.196 1.00 77.75 87 LYS A N 1
ATOM 685 C CA . LYS A 1 87 ? -8.306 7.880 -5.668 1.00 77.75 87 LYS A CA 1
ATOM 686 C C . LYS A 1 87 ? -8.679 8.844 -4.542 1.00 77.75 87 LYS A C 1
ATOM 688 O O . LYS A 1 87 ? -8.819 10.038 -4.791 1.00 77.75 87 LYS A O 1
ATOM 693 N N . ASP A 1 88 ? -8.897 8.330 -3.339 1.00 88.12 88 ASP A N 1
ATOM 694 C CA . ASP A 1 88 ? -9.307 9.118 -2.188 1.00 88.12 88 ASP A CA 1
ATOM 695 C C . ASP A 1 88 ? -8.091 9.631 -1.407 1.00 88.12 88 ASP A C 1
ATOM 697 O O . ASP A 1 88 ? -7.102 8.917 -1.227 1.00 88.12 88 ASP A O 1
ATOM 701 N N . GLN A 1 89 ? -8.179 10.863 -0.899 1.00 84.88 89 GLN A N 1
ATOM 702 C CA . GLN A 1 89 ? -7.101 11.514 -0.143 1.00 84.88 89 GLN A CA 1
ATOM 703 C C . GLN A 1 89 ? -6.723 10.777 1.156 1.00 84.88 89 GLN A C 1
ATOM 705 O O . GLN A 1 89 ? -5.595 10.905 1.622 1.00 84.88 89 GLN A O 1
ATOM 710 N N . ASN A 1 90 ? -7.640 9.991 1.728 1.00 92.06 90 ASN A N 1
ATOM 711 C CA . ASN A 1 90 ? -7.431 9.206 2.943 1.00 92.06 90 ASN A CA 1
ATOM 712 C C . ASN A 1 90 ? -7.220 7.722 2.615 1.00 92.06 90 ASN A C 1
ATOM 714 O O . ASN A 1 90 ? -6.297 7.088 3.132 1.00 92.06 90 ASN A O 1
ATOM 718 N N . GLY A 1 91 ? -8.052 7.179 1.723 1.00 91.88 91 GLY A N 1
ATOM 719 C CA . GLY A 1 91 ? -8.069 5.759 1.376 1.00 91.88 91 GLY A CA 1
ATOM 720 C C . GLY A 1 91 ? -6.761 5.257 0.766 1.00 91.88 91 GLY A C 1
ATOM 721 O O . GLY A 1 91 ? -6.391 4.105 0.996 1.00 91.88 91 GLY A O 1
ATOM 722 N N . ASN A 1 92 ? -6.025 6.108 0.042 1.00 83.50 92 ASN A N 1
ATOM 723 C CA . ASN A 1 92 ? -4.762 5.723 -0.591 1.00 83.50 92 ASN A CA 1
ATOM 724 C C . ASN A 1 92 ? -3.715 5.292 0.451 1.00 83.50 92 ASN A C 1
ATOM 726 O O . ASN A 1 92 ? -3.024 4.293 0.251 1.00 83.50 92 ASN A O 1
ATOM 730 N N . HIS A 1 93 ? -3.674 5.969 1.601 1.00 87.75 93 HIS A N 1
ATOM 731 C CA . HIS A 1 93 ? -2.768 5.639 2.698 1.00 87.75 93 HIS A CA 1
ATOM 732 C C . HIS A 1 93 ? -3.128 4.312 3.366 1.00 87.75 93 HIS A C 1
ATOM 734 O O . HIS A 1 93 ? -2.247 3.580 3.810 1.00 87.75 93 HIS A O 1
ATOM 740 N N . VA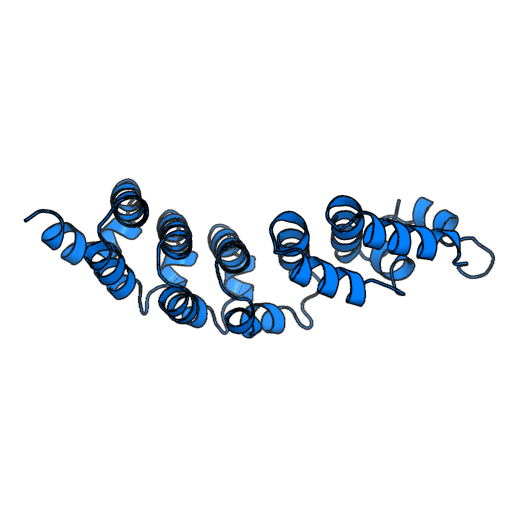L A 1 94 ? -4.418 3.967 3.414 1.00 96.50 94 VAL A N 1
ATOM 741 C CA . VAL A 1 94 ? -4.856 2.664 3.926 1.00 96.50 94 VAL A CA 1
ATOM 742 C C . VAL A 1 94 ? -4.435 1.548 2.977 1.00 96.50 94 VAL A C 1
ATOM 744 O O . VAL A 1 94 ? -3.880 0.560 3.440 1.00 96.50 94 VAL A O 1
ATOM 747 N N . VAL A 1 95 ? -4.622 1.710 1.662 1.00 91.00 95 VAL A N 1
ATOM 748 C CA . VAL A 1 95 ? -4.189 0.705 0.671 1.00 91.00 95 VAL A CA 1
ATOM 749 C C . VAL A 1 95 ? -2.676 0.484 0.728 1.00 91.00 95 VAL A C 1
ATOM 751 O O . VAL A 1 95 ? -2.232 -0.661 0.718 1.00 91.00 95 VAL A O 1
ATOM 754 N N . GLN A 1 96 ? -1.891 1.558 0.848 1.00 83.06 96 GLN A N 1
ATOM 755 C CA . GLN A 1 96 ? -0.442 1.482 1.071 1.00 83.06 96 GLN A CA 1
ATOM 756 C C . GLN A 1 96 ? -0.114 0.698 2.347 1.00 83.06 96 GLN A C 1
ATOM 758 O O . GLN A 1 96 ? 0.640 -0.269 2.307 1.00 83.06 96 GLN A O 1
ATOM 763 N N . LYS A 1 97 ? -0.779 1.010 3.463 1.00 92.44 97 LYS A N 1
ATOM 764 C CA . LYS A 1 97 ? -0.574 0.282 4.719 1.00 92.44 97 LYS A CA 1
ATOM 765 C C . LYS A 1 97 ? -0.969 -1.195 4.638 1.00 92.44 97 LYS A C 1
ATOM 767 O O . LYS A 1 97 ? -0.315 -2.032 5.254 1.00 92.44 97 LYS A O 1
ATOM 772 N N . CYS A 1 98 ? -1.995 -1.540 3.857 1.00 92.69 98 CYS A N 1
ATOM 773 C CA . CYS A 1 98 ? -2.327 -2.938 3.588 1.00 92.69 98 CYS A CA 1
ATOM 774 C C . CYS A 1 98 ? -1.144 -3.666 2.937 1.00 92.69 98 CYS A C 1
ATOM 776 O O . CYS A 1 98 ? -0.820 -4.778 3.337 1.00 92.69 98 CYS A O 1
ATOM 778 N N . ILE A 1 99 ? -0.486 -3.027 1.969 1.00 84.75 99 ILE A N 1
ATOM 779 C CA . ILE A 1 99 ? 0.677 -3.575 1.259 1.00 84.75 99 ILE A CA 1
ATOM 780 C C . ILE A 1 99 ? 1.885 -3.744 2.188 1.00 84.75 99 ILE A C 1
ATOM 782 O O . ILE A 1 99 ? 2.612 -4.726 2.062 1.00 84.75 99 ILE A O 1
ATOM 786 N N . GLU A 1 100 ? 2.093 -2.816 3.122 1.00 84.94 100 GLU A N 1
ATOM 787 C CA . GLU A 1 100 ? 3.196 -2.885 4.090 1.00 84.94 100 GLU A CA 1
ATOM 788 C C . GLU A 1 100 ? 3.000 -3.985 5.142 1.00 84.94 100 GLU A C 1
ATOM 790 O O . GLU A 1 100 ? 3.956 -4.668 5.510 1.00 84.94 100 GLU A O 1
ATOM 795 N N . CYS A 1 101 ? 1.781 -4.133 5.670 1.00 89.50 101 CYS A N 1
ATOM 796 C CA . CYS A 1 101 ? 1.546 -4.913 6.887 1.00 89.50 101 CYS A CA 1
ATOM 797 C C . CYS A 1 101 ? 0.939 -6.300 6.654 1.00 89.50 101 CYS A C 1
ATOM 799 O O . CYS A 1 101 ? 1.087 -7.160 7.523 1.00 89.50 101 CYS A O 1
ATOM 801 N N . VAL A 1 102 ? 0.230 -6.524 5.543 1.00 90.25 102 VAL A N 1
ATOM 802 C CA . VAL A 1 102 ? -0.572 -7.742 5.340 1.00 90.25 102 VAL A CA 1
ATOM 803 C C . VAL A 1 102 ? 0.170 -8.752 4.467 1.00 90.25 102 VAL A C 1
ATOM 805 O O . VAL A 1 102 ? 0.878 -8.406 3.523 1.00 90.25 102 VAL A O 1
ATOM 808 N N . GLN A 1 103 ? -0.022 -10.038 4.763 1.00 85.31 103 GLN A N 1
ATOM 809 C CA . GLN A 1 103 ? 0.537 -11.124 3.961 1.00 85.31 103 GLN A CA 1
ATOM 810 C C . GLN A 1 103 ? 0.035 -11.062 2.504 1.00 85.31 103 GLN A C 1
ATOM 812 O O . GLN A 1 103 ? -1.175 -10.950 2.287 1.00 85.31 103 GLN A O 1
ATOM 817 N N . PRO A 1 104 ? 0.908 -11.199 1.486 1.00 76.69 104 PRO A N 1
ATOM 818 C CA . PRO A 1 104 ? 0.489 -10.995 0.096 1.00 76.69 104 PRO A CA 1
ATOM 819 C C . PRO A 1 104 ? -0.581 -11.933 -0.441 1.00 76.69 104 PRO A C 1
ATOM 821 O O . PRO A 1 104 ? -1.300 -11.549 -1.358 1.00 76.69 104 PRO A O 1
ATOM 824 N N . GLN A 1 105 ? -0.745 -13.124 0.138 1.00 82.31 105 GLN A N 1
ATOM 825 C CA . GLN A 1 105 ? -1.843 -14.029 -0.210 1.00 82.31 105 GLN A CA 1
ATOM 826 C C . GLN A 1 105 ? -3.211 -13.362 0.001 1.00 82.31 105 GLN A C 1
ATOM 828 O O . GLN A 1 105 ? -4.130 -13.578 -0.786 1.00 82.31 105 GLN A O 1
ATOM 833 N N . SER A 1 106 ? -3.329 -12.502 1.016 1.00 87.69 106 SER A N 1
ATOM 834 C CA . SER A 1 106 ? -4.552 -11.758 1.329 1.00 87.69 106 SER A CA 1
ATOM 835 C C . SER A 1 106 ? -4.701 -10.471 0.510 1.00 87.69 106 SER A C 1
ATOM 837 O O . SER A 1 106 ? -5.742 -9.830 0.583 1.00 87.69 106 SER A O 1
ATOM 839 N N . LEU A 1 107 ? -3.696 -10.086 -0.285 1.00 84.81 107 LEU A N 1
ATOM 840 C CA . LEU A 1 107 ? -3.684 -8.850 -1.078 1.00 84.81 107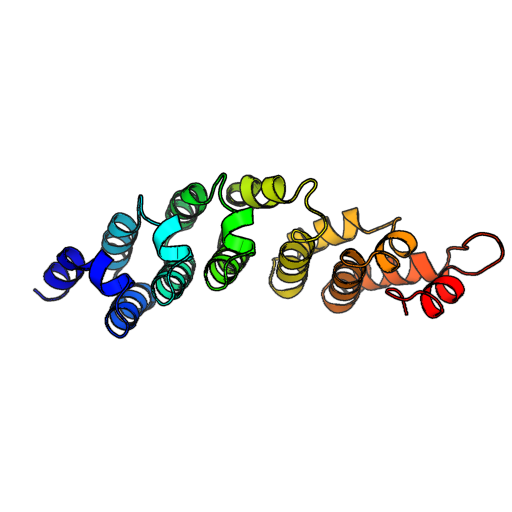 LEU A CA 1
ATOM 841 C C . LEU A 1 107 ? -3.981 -9.073 -2.565 1.00 84.81 107 LEU A C 1
ATOM 843 O O . LEU A 1 107 ? -3.932 -8.123 -3.348 1.00 84.81 107 LEU A O 1
ATOM 847 N N . GLN A 1 108 ? -4.319 -10.300 -2.971 1.00 81.44 108 GLN A N 1
ATOM 848 C CA . GLN A 1 108 ? -4.553 -10.626 -4.379 1.00 81.44 108 GLN A CA 1
ATOM 849 C C . GLN A 1 108 ? -5.630 -9.734 -5.017 1.00 81.44 108 GLN A C 1
ATOM 851 O O . GLN A 1 108 ? -5.444 -9.265 -6.134 1.00 81.44 108 GLN A O 1
ATOM 856 N N . PHE A 1 109 ? -6.694 -9.405 -4.279 1.00 85.25 109 PHE A N 1
ATOM 857 C CA . PHE A 1 109 ? -7.757 -8.517 -4.755 1.00 85.25 109 PHE A CA 1
ATOM 858 C C . PHE A 1 109 ? -7.272 -7.079 -5.028 1.00 85.25 109 PHE A C 1
ATOM 860 O O . PHE A 1 109 ? -7.772 -6.418 -5.937 1.00 85.25 109 PHE A O 1
ATOM 867 N N . ILE A 1 110 ? -6.272 -6.592 -4.278 1.00 82.25 110 ILE A N 1
ATOM 868 C CA . ILE A 1 110 ? -5.647 -5.286 -4.530 1.00 82.25 110 ILE A CA 1
ATOM 869 C C . ILE A 1 110 ? -4.904 -5.340 -5.855 1.00 82.25 110 ILE A C 1
ATOM 871 O O . ILE A 1 110 ? -5.102 -4.470 -6.696 1.00 82.25 110 ILE A O 1
ATOM 875 N N . ILE A 1 111 ? -4.102 -6.385 -6.064 1.00 76.38 111 ILE A N 1
ATOM 876 C CA . ILE A 1 111 ? -3.366 -6.597 -7.315 1.00 76.38 111 ILE A CA 1
ATOM 877 C C . ILE A 1 111 ? -4.346 -6.697 -8.491 1.00 76.38 111 ILE A C 1
ATOM 879 O O . ILE A 1 111 ? -4.154 -6.043 -9.515 1.00 76.38 111 ILE A O 1
ATOM 883 N N . ASP A 1 112 ? -5.417 -7.473 -8.335 1.00 77.56 112 ASP A N 1
ATOM 884 C CA . ASP A 1 112 ? -6.420 -7.687 -9.375 1.00 77.56 112 ASP A CA 1
ATOM 885 C C . ASP A 1 112 ? -7.172 -6.403 -9.729 1.00 77.56 112 ASP A C 1
ATOM 887 O O . ASP A 1 112 ? -7.411 -6.151 -10.909 1.00 77.56 112 ASP A O 1
ATOM 891 N N . ALA A 1 113 ? -7.459 -5.537 -8.754 1.00 74.00 113 ALA A N 1
ATOM 892 C CA . ALA A 1 113 ? -8.089 -4.242 -9.006 1.00 74.00 113 ALA A CA 1
ATOM 893 C C . ALA A 1 113 ? -7.250 -3.320 -9.909 1.00 74.00 113 ALA A C 1
ATOM 895 O O . ALA A 1 113 ? -7.798 -2.411 -10.536 1.00 74.00 113 ALA A O 1
ATOM 896 N N . PHE A 1 114 ? -5.936 -3.546 -9.990 1.00 66.75 114 PHE A N 1
ATOM 897 C CA . PHE A 1 114 ? -5.035 -2.790 -10.858 1.00 66.75 114 PHE A CA 1
ATOM 898 C C . PHE A 1 114 ? -4.732 -3.460 -12.194 1.00 66.75 114 PHE A C 1
ATOM 900 O O . PHE A 1 114 ? -4.178 -2.798 -13.076 1.00 66.75 114 PHE A O 1
ATOM 907 N N . LYS A 1 115 ? -5.112 -4.728 -12.391 1.00 64.81 115 LYS A N 1
ATOM 908 C CA . LYS A 1 115 ? -4.971 -5.395 -13.690 1.00 64.81 115 LYS A CA 1
ATOM 909 C C . LYS A 1 115 ? -5.853 -4.668 -14.716 1.00 64.81 115 LYS A C 1
ATOM 911 O O . LYS A 1 115 ? -7.073 -4.784 -14.693 1.00 64.81 115 LYS A O 1
ATOM 916 N N . GLY A 1 116 ? -5.222 -3.882 -15.593 1.00 57.69 116 GLY A N 1
ATOM 917 C CA . GLY A 1 116 ? -5.883 -3.061 -16.618 1.00 57.69 116 GLY A CA 1
ATOM 918 C C . GLY A 1 116 ? -6.137 -1.591 -16.242 1.00 57.69 116 GLY A C 1
ATOM 919 O O . GLY A 1 116 ? -6.843 -0.899 -16.971 1.00 57.69 116 GLY A O 1
ATOM 920 N N . GLN A 1 117 ? -5.594 -1.093 -15.121 1.00 58.47 117 GLN A N 1
ATOM 921 C CA . GLN A 1 117 ? -5.716 0.309 -14.669 1.00 58.47 117 GLN A CA 1
ATOM 922 C C . GLN A 1 117 ? -4.333 0.989 -14.592 1.00 58.47 117 GLN A C 1
ATOM 924 O O . GLN A 1 117 ? -3.868 1.375 -13.513 1.00 58.47 117 GLN A O 1
ATOM 929 N N . ASP A 1 118 ? -3.679 1.160 -15.743 1.00 62.44 118 ASP A N 1
ATOM 930 C CA . ASP A 1 118 ? -2.273 1.595 -15.864 1.00 62.44 118 ASP A CA 1
ATOM 931 C C . ASP A 1 118 ? -1.942 2.920 -15.139 1.00 62.44 118 ASP A C 1
ATOM 933 O O . ASP A 1 118 ? -0.840 3.106 -14.616 1.00 62.44 118 ASP A O 1
ATOM 937 N N . GLN A 1 119 ? -2.907 3.839 -15.028 1.00 62.41 119 GLN A N 1
ATOM 938 C CA . GLN A 1 119 ? -2.686 5.164 -14.429 1.00 62.41 119 GLN A CA 1
ATOM 939 C C . GLN A 1 119 ? -2.649 5.190 -12.889 1.00 62.41 119 GLN A C 1
ATOM 941 O O . GLN A 1 119 ? -2.125 6.146 -12.320 1.00 62.41 119 GLN A O 1
ATOM 946 N N . TYR A 1 120 ? -3.189 4.174 -12.204 1.00 62.41 120 TYR A N 1
ATOM 947 C CA . TYR A 1 120 ? -3.226 4.127 -10.730 1.00 62.41 120 TYR A CA 1
ATOM 948 C C . TYR A 1 120 ? -2.419 2.964 -10.154 1.00 62.41 120 TYR A C 1
ATOM 950 O O . TYR A 1 120 ? -1.844 3.102 -9.075 1.00 62.41 120 TYR A O 1
ATOM 958 N N . GLY A 1 121 ? -2.325 1.844 -10.883 1.00 64.94 121 GLY A N 1
ATOM 959 C CA . GLY A 1 121 ? -1.550 0.675 -10.453 1.00 64.94 121 GLY A CA 1
ATOM 960 C C . GLY A 1 121 ? -0.073 0.976 -10.235 1.00 64.94 121 GLY A C 1
ATOM 961 O O . GLY A 1 121 ? 0.546 0.395 -9.348 1.00 64.94 121 GLY A O 1
ATOM 962 N N . ASN A 1 122 ? 0.474 1.957 -10.958 1.00 75.50 122 ASN A N 1
ATOM 963 C CA . ASN A 1 122 ? 1.867 2.361 -10.803 1.00 75.50 122 ASN A CA 1
ATOM 964 C C . ASN A 1 122 ? 2.194 2.849 -9.380 1.00 75.50 122 ASN A C 1
ATOM 966 O O . ASN A 1 122 ? 3.273 2.531 -8.901 1.00 75.50 122 ASN A O 1
ATOM 970 N N . TYR A 1 123 ? 1.298 3.547 -8.672 1.00 72.81 123 TYR A N 1
ATOM 971 C CA . TYR A 1 123 ? 1.589 4.041 -7.315 1.00 72.81 123 TYR A CA 1
ATOM 972 C C . TYR A 1 123 ? 1.707 2.908 -6.300 1.00 72.81 123 TYR A C 1
ATOM 974 O O . TYR A 1 123 ? 2.572 2.928 -5.430 1.00 72.81 123 TYR A O 1
ATOM 982 N N . VAL A 1 124 ? 0.856 1.893 -6.438 1.00 69.94 124 VAL A N 1
ATOM 983 C CA . VAL A 1 124 ? 0.911 0.702 -5.591 1.00 69.94 124 VAL A CA 1
ATOM 984 C C . VAL A 1 124 ? 2.179 -0.094 -5.866 1.00 69.94 124 VAL A C 1
ATOM 986 O O . VAL A 1 124 ? 2.871 -0.466 -4.923 1.00 69.94 124 VAL A O 1
ATOM 989 N N . ILE A 1 125 ? 2.542 -0.280 -7.136 1.00 78.56 125 ILE A N 1
ATOM 990 C CA . ILE A 1 125 ? 3.786 -0.967 -7.505 1.00 78.56 125 ILE A CA 1
ATOM 991 C C . ILE A 1 125 ? 5.010 -0.196 -6.986 1.00 78.56 125 ILE A C 1
ATOM 993 O O . ILE A 1 125 ? 5.897 -0.798 -6.388 1.00 78.56 125 ILE A O 1
ATOM 997 N N . GLN A 1 126 ? 5.044 1.129 -7.145 1.00 82.94 126 GLN A N 1
ATOM 998 C CA . GLN A 1 126 ? 6.108 1.977 -6.594 1.00 82.94 126 GLN A CA 1
ATOM 999 C C . GLN A 1 126 ? 6.214 1.833 -5.073 1.00 82.94 126 GLN A C 1
ATOM 1001 O O . GLN A 1 126 ? 7.312 1.691 -4.544 1.00 82.94 126 GLN A O 1
ATOM 1006 N N . HIS A 1 127 ? 5.083 1.788 -4.372 1.00 80.19 127 HIS A N 1
ATOM 1007 C CA . HIS A 1 127 ? 5.073 1.620 -2.925 1.00 80.19 127 HIS A CA 1
ATOM 1008 C C . HIS A 1 127 ? 5.608 0.244 -2.486 1.00 80.19 127 HIS A C 1
ATOM 1010 O O . HIS A 1 127 ? 6.392 0.168 -1.539 1.00 80.19 127 HIS A O 1
ATOM 1016 N N . VAL A 1 128 ? 5.267 -0.836 -3.204 1.00 80.69 128 VAL A N 1
ATOM 1017 C CA . VAL A 1 128 ? 5.879 -2.165 -2.988 1.00 80.69 128 VAL A CA 1
ATOM 1018 C C . VAL A 1 128 ? 7.389 -2.106 -3.232 1.00 80.69 128 VAL A C 1
ATOM 1020 O O . VAL A 1 128 ? 8.162 -2.675 -2.462 1.00 80.69 128 VAL A O 1
ATOM 1023 N N . LEU A 1 129 ? 7.835 -1.406 -4.277 1.00 85.12 129 LEU A N 1
ATOM 1024 C CA . LEU A 1 129 ? 9.260 -1.254 -4.574 1.00 85.12 129 LEU A CA 1
ATOM 1025 C C . LEU A 1 129 ? 9.998 -0.492 -3.470 1.00 85.12 129 LEU A C 1
ATOM 1027 O O . LEU A 1 129 ? 11.121 -0.858 -3.140 1.00 85.12 129 LEU A O 1
ATOM 1031 N N . GLU A 1 130 ? 9.381 0.502 -2.839 1.00 87.38 130 GLU A N 1
ATOM 1032 C CA . GLU A 1 130 ? 9.984 1.256 -1.736 1.00 87.38 130 GLU A CA 1
ATOM 1033 C C . GLU A 1 130 ? 10.005 0.453 -0.426 1.00 87.38 130 GLU A C 1
ATOM 1035 O O . GLU A 1 130 ? 11.079 0.215 0.137 1.00 87.38 130 GLU A O 1
ATOM 1040 N N . HIS A 1 131 ? 8.846 -0.038 0.017 1.00 82.94 131 HIS A N 1
ATOM 1041 C CA . HIS A 1 131 ? 8.633 -0.529 1.388 1.00 82.94 131 HIS A CA 1
ATOM 1042 C C . HIS A 1 131 ? 8.325 -2.027 1.483 1.00 82.94 131 HIS A C 1
ATOM 1044 O O . HIS A 1 131 ? 8.380 -2.602 2.568 1.00 82.94 131 HIS A O 1
ATOM 1050 N N . GLY A 1 132 ? 8.005 -2.670 0.360 1.00 78.25 132 GLY A N 1
ATOM 1051 C CA . GLY A 1 132 ? 7.658 -4.085 0.312 1.00 78.25 132 GLY A CA 1
ATOM 1052 C C . GLY A 1 132 ? 8.836 -5.011 0.613 1.00 78.25 132 GLY A C 1
ATOM 1053 O O . GLY A 1 132 ? 9.999 -4.607 0.692 1.00 78.25 132 GLY A O 1
ATOM 1054 N N . ARG A 1 133 ? 8.530 -6.298 0.763 1.00 83.00 133 ARG A N 1
ATOM 1055 C CA . ARG A 1 133 ? 9.533 -7.331 1.049 1.00 83.00 133 ARG A CA 1
ATOM 1056 C C . ARG A 1 133 ? 10.392 -7.612 -0.189 1.00 83.00 133 ARG A C 1
ATOM 1058 O O . ARG A 1 133 ? 9.877 -7.494 -1.305 1.00 83.00 133 ARG A O 1
ATOM 1065 N N . PRO A 1 134 ? 11.667 -8.017 -0.032 1.00 86.81 134 PRO A N 1
ATOM 1066 C CA . PRO A 1 134 ? 12.557 -8.282 -1.162 1.00 86.81 134 PRO A CA 1
ATOM 1067 C C . PRO A 1 134 ? 11.959 -9.229 -2.208 1.00 86.81 134 PRO A C 1
ATOM 1069 O O . PRO A 1 134 ? 12.083 -8.962 -3.398 1.00 86.81 134 PRO A O 1
ATOM 1072 N N . GLU A 1 135 ? 11.235 -10.272 -1.790 1.00 85.50 135 GLU A N 1
ATOM 1073 C CA . GLU A 1 135 ? 10.652 -11.255 -2.711 1.00 85.50 135 GLU A CA 1
ATOM 1074 C C . GLU A 1 135 ? 9.561 -10.646 -3.600 1.00 85.50 135 GLU A C 1
ATOM 1076 O O . GLU A 1 135 ? 9.391 -11.047 -4.751 1.00 85.50 135 GLU A O 1
ATOM 1081 N N . ASP A 1 136 ? 8.812 -9.675 -3.078 1.00 81.12 136 ASP A N 1
ATOM 1082 C CA . ASP A 1 136 ? 7.754 -9.002 -3.827 1.00 81.12 136 ASP A CA 1
ATOM 1083 C C . ASP A 1 136 ? 8.343 -7.956 -4.786 1.00 81.12 136 ASP A C 1
ATOM 1085 O O . ASP A 1 136 ? 7.875 -7.838 -5.922 1.00 81.12 136 ASP A O 1
ATOM 1089 N N . LYS A 1 137 ? 9.445 -7.294 -4.399 1.00 88.12 137 LYS A N 1
ATOM 1090 C CA . LYS A 1 137 ? 10.237 -6.451 -5.312 1.00 88.12 137 LYS A CA 1
ATOM 1091 C C . LYS A 1 137 ? 10.798 -7.275 -6.470 1.00 88.12 137 LYS A C 1
ATOM 1093 O O . LYS A 1 137 ? 10.656 -6.870 -7.621 1.00 88.12 137 LYS A O 1
ATOM 1098 N N . SER A 1 138 ? 11.353 -8.454 -6.187 1.00 89.44 138 SER A N 1
ATOM 1099 C CA . SER A 1 138 ? 11.898 -9.353 -7.211 1.00 89.44 138 SER A CA 1
ATOM 1100 C C . SER A 1 138 ? 10.855 -9.798 -8.234 1.00 89.44 138 SER A C 1
ATOM 1102 O O . SER A 1 138 ? 11.147 -9.840 -9.429 1.00 89.44 138 SER A O 1
ATOM 1104 N N . LYS A 1 139 ? 9.615 -10.069 -7.805 1.00 79.81 139 LYS A N 1
ATOM 1105 C CA . LYS A 1 139 ? 8.508 -10.371 -8.732 1.00 79.81 139 LYS A CA 1
ATOM 1106 C C . LYS A 1 139 ? 8.224 -9.194 -9.661 1.00 79.81 139 LYS A C 1
ATOM 1108 O O . LYS A 1 139 ? 8.131 -9.390 -10.869 1.00 79.81 139 LYS A O 1
ATOM 1113 N N . ILE A 1 140 ? 8.147 -7.975 -9.126 1.00 83.31 140 ILE A N 1
ATOM 1114 C CA . ILE A 1 140 ? 7.935 -6.770 -9.940 1.00 83.31 140 ILE A CA 1
ATOM 1115 C C . ILE A 1 140 ? 9.080 -6.594 -10.940 1.00 83.31 140 ILE A C 1
ATOM 1117 O O . ILE A 1 140 ? 8.826 -6.434 -12.129 1.00 83.31 140 ILE A O 1
ATOM 1121 N N . VAL A 1 141 ? 10.336 -6.697 -10.497 1.00 88.69 141 VAL A N 1
ATOM 1122 C CA . VAL A 1 141 ? 11.506 -6.607 -11.387 1.00 88.69 141 VAL A CA 1
ATOM 1123 C C . VAL A 1 141 ? 11.431 -7.644 -12.506 1.00 88.69 141 VAL A C 1
ATOM 1125 O O . VAL A 1 141 ? 11.717 -7.320 -13.658 1.00 88.69 141 VAL A O 1
ATOM 1128 N N . SER A 1 142 ? 11.021 -8.876 -12.196 1.00 87.00 142 SER A N 1
ATOM 1129 C CA . SER A 1 142 ? 10.910 -9.938 -13.198 1.00 87.00 142 SER A CA 1
ATOM 1130 C C . SER A 1 142 ? 9.872 -9.643 -14.289 1.00 87.00 142 SER A C 1
ATOM 1132 O O . SER A 1 142 ? 10.094 -10.022 -15.434 1.00 87.00 142 SER A O 1
ATOM 1134 N N . GLU A 1 143 ? 8.800 -8.910 -13.967 1.00 83.69 143 GLU A N 1
ATOM 1135 C CA . GLU A 1 143 ? 7.774 -8.477 -14.930 1.00 83.69 143 GLU A CA 1
ATOM 1136 C C . GLU A 1 143 ? 8.225 -7.299 -15.813 1.00 83.69 143 GLU A C 1
ATOM 1138 O O . GLU A 1 143 ? 7.772 -7.171 -16.959 1.00 83.69 143 GLU A O 1
ATOM 1143 N N . ILE A 1 144 ? 9.105 -6.442 -15.276 1.00 84.31 144 ILE A N 1
ATOM 1144 C CA . ILE A 1 144 ? 9.702 -5.286 -15.967 1.00 84.31 144 ILE A CA 1
ATOM 1145 C C . ILE A 1 144 ? 10.821 -5.719 -16.922 1.00 84.31 144 ILE A C 1
ATOM 1147 O O . ILE A 1 144 ? 11.002 -5.111 -17.978 1.00 84.31 144 ILE A O 1
ATOM 1151 N N . ARG A 1 145 ? 11.567 -6.768 -16.563 1.00 90.38 145 ARG A N 1
ATOM 1152 C CA . ARG A 1 145 ? 12.676 -7.289 -17.366 1.00 90.38 145 ARG A CA 1
ATOM 1153 C C . ARG A 1 145 ? 12.216 -7.673 -18.778 1.00 90.38 145 ARG A C 1
ATOM 1155 O O . ARG A 1 145 ? 11.180 -8.307 -18.969 1.00 90.38 145 ARG A O 1
ATOM 1162 N N . GLY A 1 146 ? 13.021 -7.315 -19.769 1.00 89.12 146 GLY A N 1
ATOM 1163 C CA . GLY A 1 146 ? 12.757 -7.480 -21.199 1.00 89.12 146 GLY A CA 1
ATOM 1164 C C . GLY A 1 146 ? 11.837 -6.409 -21.792 1.00 89.12 146 GLY A C 1
ATOM 1165 O O . GLY A 1 146 ? 11.495 -6.491 -22.971 1.00 89.12 146 GLY A O 1
ATOM 1166 N N . LYS A 1 147 ? 11.390 -5.438 -20.987 1.00 90.31 147 LYS A N 1
ATOM 1167 C CA . LYS A 1 147 ? 10.477 -4.358 -21.387 1.00 90.31 147 LYS A CA 1
ATOM 1168 C C . LYS A 1 147 ? 10.960 -2.988 -20.905 1.00 90.31 147 LYS A C 1
ATOM 1170 O O . LYS A 1 147 ? 10.182 -2.036 -20.970 1.00 90.31 147 LYS A O 1
ATOM 1175 N N . VAL A 1 148 ? 12.202 -2.862 -20.424 1.00 91.19 148 VAL A N 1
ATOM 1176 C CA . VAL A 1 148 ? 12.695 -1.642 -19.760 1.00 91.19 148 VAL A CA 1
ATOM 1177 C C . VAL A 1 148 ? 12.563 -0.434 -20.682 1.00 91.19 148 VAL A C 1
ATOM 1179 O O . VAL A 1 148 ? 11.919 0.535 -20.300 1.00 91.19 148 VAL A O 1
ATOM 1182 N N . LEU A 1 149 ? 13.050 -0.526 -21.926 1.00 92.31 149 LEU A N 1
ATOM 1183 C CA . LEU A 1 149 ? 12.949 0.565 -22.904 1.00 92.31 149 LEU A CA 1
ATOM 1184 C C . LEU A 1 149 ? 11.498 1.035 -23.118 1.00 92.31 149 LEU A C 1
ATOM 1186 O O . LEU A 1 149 ? 11.210 2.227 -23.036 1.00 92.31 149 LEU A O 1
ATOM 1190 N N . ALA A 1 150 ? 10.577 0.100 -23.367 1.00 87.31 150 ALA A N 1
ATOM 1191 C CA . ALA A 1 150 ? 9.180 0.422 -23.656 1.00 87.31 150 ALA A CA 1
ATOM 1192 C C . ALA A 1 150 ? 8.459 1.033 -22.443 1.00 87.31 150 ALA A C 1
ATOM 1194 O O . ALA A 1 150 ? 7.677 1.971 -22.585 1.00 87.31 150 ALA A O 1
ATOM 1195 N N . LEU A 1 151 ? 8.722 0.517 -21.239 1.00 82.56 151 LEU A N 1
ATOM 1196 C CA . LEU A 1 151 ? 8.098 1.005 -20.009 1.00 82.56 151 LEU A CA 1
ATOM 1197 C C . LEU A 1 151 ? 8.681 2.344 -19.554 1.00 82.56 151 LEU A C 1
ATOM 1199 O O . LEU A 1 151 ? 7.935 3.170 -19.029 1.00 82.56 151 LEU A O 1
ATOM 1203 N N . SER A 1 152 ? 9.967 2.600 -19.803 1.00 91.06 152 SER A N 1
ATOM 1204 C CA . SER A 1 152 ? 10.590 3.901 -19.544 1.00 91.06 152 SER A CA 1
ATOM 1205 C C . SER A 1 152 ? 9.966 5.029 -20.368 1.00 91.06 152 SER A C 1
ATOM 1207 O O . SER A 1 152 ? 9.885 6.149 -19.881 1.00 91.06 152 SER A O 1
ATOM 1209 N N . GLN A 1 153 ? 9.464 4.744 -21.572 1.00 87.88 153 GLN A N 1
ATOM 1210 C CA . GLN A 1 153 ? 8.776 5.721 -22.434 1.00 87.88 153 GLN A CA 1
ATOM 1211 C C . GLN A 1 153 ? 7.286 5.892 -22.100 1.00 87.88 153 GLN A C 1
ATOM 1213 O O . GLN A 1 153 ? 6.557 6.613 -22.781 1.00 87.88 153 GLN A O 1
ATOM 1218 N N . HIS A 1 154 ? 6.780 5.206 -21.075 1.00 83.44 154 HIS A N 1
ATOM 1219 C CA . HIS A 1 154 ? 5.372 5.265 -20.711 1.00 83.44 154 HIS A CA 1
ATOM 1220 C C . HIS A 1 154 ? 5.155 6.180 -19.503 1.00 83.44 154 HIS A C 1
ATOM 1222 O O . HIS A 1 154 ? 5.700 5.931 -18.430 1.00 83.44 154 HIS A O 1
ATOM 1228 N N . LYS A 1 155 ? 4.255 7.164 -19.644 1.00 81.62 155 LYS A N 1
ATOM 1229 C CA . LYS A 1 155 ? 3.941 8.221 -18.658 1.00 81.62 155 LYS A CA 1
ATOM 1230 C C . LYS A 1 155 ? 3.886 7.779 -17.191 1.00 81.62 155 LYS A C 1
ATOM 1232 O O . LYS A 1 155 ? 4.249 8.542 -16.303 1.00 81.62 155 LYS A O 1
ATOM 1237 N N . PHE A 1 156 ? 3.337 6.594 -16.933 1.00 78.75 156 PHE A N 1
ATOM 1238 C CA . PHE A 1 156 ? 3.145 6.075 -15.577 1.00 78.75 156 PHE A CA 1
ATOM 1239 C C . PHE A 1 156 ? 4.122 4.959 -15.211 1.00 78.75 156 PHE A C 1
ATOM 1241 O O . PHE A 1 156 ? 4.427 4.777 -14.034 1.00 78.75 156 PHE A O 1
ATOM 1248 N N . ALA A 1 157 ? 4.580 4.189 -16.201 1.00 77.81 157 ALA A N 1
ATOM 1249 C CA . ALA A 1 157 ? 5.440 3.040 -15.939 1.00 77.81 157 ALA A CA 1
ATOM 1250 C C . ALA A 1 157 ? 6.911 3.453 -15.828 1.00 77.81 157 ALA A C 1
ATOM 1252 O O . ALA A 1 157 ? 7.665 2.760 -15.153 1.00 77.81 157 ALA A O 1
ATOM 1253 N N . SER A 1 158 ? 7.293 4.612 -16.372 1.00 87.31 158 SER A N 1
ATOM 1254 C CA . SER A 1 158 ? 8.617 5.206 -16.184 1.00 87.31 158 SER A CA 1
ATOM 1255 C C . SER A 1 158 ? 8.966 5.347 -14.701 1.00 87.31 158 SER A C 1
ATOM 1257 O O . SER A 1 158 ? 10.027 4.901 -14.276 1.00 87.31 158 SER A O 1
ATOM 1259 N N . ASN A 1 159 ? 8.016 5.814 -13.883 1.00 85.88 159 ASN A N 1
ATOM 1260 C CA . ASN A 1 159 ? 8.175 5.915 -12.429 1.00 85.88 159 ASN A CA 1
ATOM 1261 C C . ASN A 1 159 ? 8.387 4.541 -11.769 1.00 85.88 159 ASN A C 1
ATOM 1263 O O . ASN A 1 159 ? 9.132 4.410 -10.804 1.00 85.88 159 ASN A O 1
ATOM 1267 N N . VAL A 1 160 ? 7.737 3.489 -12.280 1.00 84.62 160 VAL A N 1
ATOM 1268 C CA . VAL A 1 160 ? 7.938 2.118 -11.783 1.00 84.62 160 VAL A CA 1
ATOM 1269 C C . VAL A 1 160 ? 9.340 1.629 -12.134 1.00 84.62 160 VAL A C 1
ATOM 1271 O O . VAL A 1 160 ? 10.014 1.066 -11.274 1.00 84.62 160 VAL A O 1
ATOM 1274 N N . VAL A 1 161 ? 9.801 1.872 -13.364 1.00 88.31 161 VAL A N 1
ATOM 1275 C CA . VAL A 1 161 ? 11.166 1.535 -13.790 1.00 88.31 161 VAL A CA 1
ATOM 1276 C C . VAL A 1 161 ? 12.193 2.273 -12.929 1.00 88.31 161 VAL A C 1
ATOM 1278 O O . VAL A 1 161 ? 13.126 1.645 -12.432 1.00 88.31 161 VAL A O 1
ATOM 1281 N N . GLU A 1 162 ? 11.987 3.563 -12.661 1.00 92.31 162 GLU A N 1
ATOM 1282 C CA . GLU A 1 162 ? 12.844 4.352 -11.770 1.00 92.31 162 GLU A CA 1
ATOM 1283 C C . GLU A 1 162 ? 12.915 3.733 -10.368 1.00 92.31 162 GLU A C 1
ATOM 1285 O O . GLU A 1 162 ? 14.003 3.505 -9.833 1.00 92.31 162 GLU A O 1
ATOM 1290 N N . LYS A 1 163 ? 11.767 3.372 -9.779 1.00 92.31 163 LYS A N 1
ATOM 1291 C CA . LYS A 1 163 ? 11.743 2.720 -8.462 1.00 92.31 163 LYS A CA 1
ATOM 1292 C C . LYS A 1 163 ? 12.379 1.336 -8.475 1.00 92.31 163 LYS A C 1
ATOM 1294 O O . LYS A 1 163 ? 13.028 0.979 -7.493 1.00 92.31 163 LYS A O 1
ATOM 1299 N N . CYS A 1 164 ? 12.266 0.575 -9.562 1.00 90.69 164 CYS A N 1
ATOM 1300 C CA . CYS A 1 164 ? 12.988 -0.687 -9.713 1.00 90.69 164 CYS A CA 1
ATOM 1301 C C . CYS A 1 164 ? 14.500 -0.453 -9.670 1.00 90.69 164 CYS A C 1
ATOM 1303 O O . CYS A 1 164 ? 15.202 -1.117 -8.911 1.00 90.69 164 CYS A O 1
ATOM 1305 N N . VAL A 1 165 ? 15.012 0.524 -10.420 1.00 93.31 165 VAL A N 1
ATOM 1306 C CA . VAL A 1 165 ? 16.448 0.844 -10.429 1.00 93.31 165 VAL A CA 1
ATOM 1307 C C . VAL A 1 165 ? 16.909 1.318 -9.043 1.00 93.31 165 VAL A C 1
ATOM 1309 O O . VAL A 1 165 ? 17.944 0.861 -8.548 1.00 93.31 165 VAL A O 1
ATOM 1312 N N . THR A 1 166 ? 16.128 2.160 -8.365 1.00 94.88 166 THR A N 1
ATOM 1313 C CA . THR A 1 166 ? 16.497 2.723 -7.056 1.00 94.88 166 THR A CA 1
ATOM 1314 C C . THR A 1 166 ? 16.400 1.711 -5.909 1.00 94.88 166 THR A C 1
ATOM 1316 O O . THR A 1 166 ? 17.293 1.674 -5.061 1.00 94.88 166 THR A O 1
ATOM 1319 N N . HIS A 1 167 ? 15.361 0.870 -5.871 1.00 93.31 167 HIS A N 1
ATOM 1320 C CA . HIS A 1 167 ? 15.024 0.077 -4.680 1.00 93.31 167 HIS A CA 1
ATOM 1321 C C . HIS A 1 167 ? 15.165 -1.446 -4.826 1.00 93.31 167 HIS A C 1
ATOM 1323 O O . HIS A 1 167 ? 15.059 -2.150 -3.816 1.00 93.31 167 HIS A O 1
ATOM 1329 N N . ALA A 1 168 ? 15.411 -1.974 -6.029 1.00 92.12 168 ALA A N 1
ATOM 1330 C CA . ALA A 1 168 ? 15.725 -3.392 -6.201 1.00 92.12 168 ALA A CA 1
ATOM 1331 C C . ALA A 1 168 ? 17.130 -3.740 -5.678 1.00 92.12 168 ALA A C 1
ATOM 1333 O O . ALA A 1 168 ? 17.959 -2.867 -5.373 1.00 92.12 168 ALA A O 1
ATOM 1334 N N . SER A 1 169 ? 17.428 -5.040 -5.589 1.00 96.12 169 SER A N 1
ATOM 1335 C CA . SER A 1 169 ? 18.765 -5.500 -5.214 1.00 96.12 169 SER A CA 1
ATOM 1336 C C . SER A 1 169 ? 19.822 -5.029 -6.219 1.00 96.12 169 SER A C 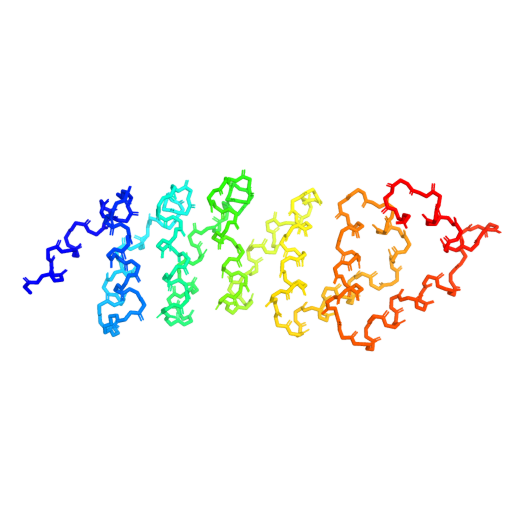1
ATOM 1338 O O . SER A 1 169 ? 19.540 -4.713 -7.376 1.00 96.12 169 SER A O 1
ATOM 1340 N N . ARG A 1 170 ? 21.092 -5.008 -5.798 1.00 96.25 170 ARG A N 1
ATOM 1341 C CA . ARG A 1 170 ? 22.199 -4.606 -6.682 1.00 96.25 170 ARG A CA 1
ATOM 1342 C C . ARG A 1 170 ? 22.295 -5.484 -7.936 1.00 96.25 170 ARG A C 1
ATOM 1344 O O . ARG A 1 170 ? 22.626 -4.962 -8.996 1.00 96.25 170 ARG A O 1
ATOM 1351 N N . ALA A 1 171 ? 22.019 -6.782 -7.804 1.00 96.88 171 ALA A N 1
ATOM 1352 C CA . ALA A 1 171 ? 22.035 -7.721 -8.922 1.00 96.88 171 ALA A CA 1
ATOM 1353 C C . ALA A 1 171 ? 20.899 -7.425 -9.911 1.00 96.88 171 ALA A C 1
ATOM 1355 O O . ALA A 1 171 ? 21.137 -7.307 -11.106 1.00 96.88 171 ALA A O 1
ATOM 1356 N N . GLU A 1 172 ? 19.685 -7.221 -9.406 1.00 96.38 172 GLU A N 1
ATOM 1357 C CA . GLU A 1 172 ? 18.514 -6.878 -10.218 1.00 96.38 172 GLU A CA 1
ATOM 1358 C C . GLU A 1 172 ? 18.662 -5.533 -10.923 1.00 96.38 172 GLU A C 1
ATOM 1360 O O . GLU A 1 172 ? 18.427 -5.448 -12.125 1.00 96.38 172 GLU A O 1
ATOM 1365 N N . ARG A 1 173 ? 19.129 -4.497 -10.215 1.00 96.69 173 ARG A N 1
ATOM 1366 C CA . ARG A 1 173 ? 19.434 -3.198 -10.827 1.00 96.69 173 ARG A CA 1
ATOM 1367 C C . ARG A 1 173 ? 20.421 -3.352 -11.984 1.00 96.69 173 ARG A C 1
ATOM 1369 O O . ARG A 1 173 ? 20.217 -2.747 -13.030 1.00 96.69 173 ARG A O 1
ATOM 1376 N N . ALA A 1 174 ? 21.485 -4.136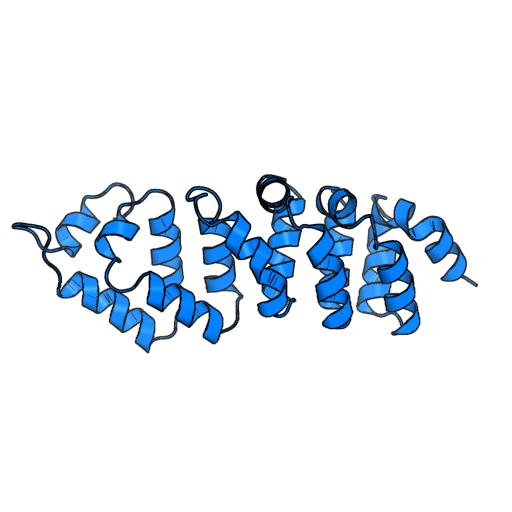 -11.800 1.00 96.69 174 ALA A N 1
ATOM 1377 C CA . ALA A 1 174 ? 22.474 -4.351 -12.852 1.00 96.69 174 ALA A CA 1
ATOM 1378 C C . ALA A 1 174 ? 21.849 -5.013 -14.088 1.00 96.69 174 ALA A C 1
ATOM 1380 O O . ALA A 1 174 ? 22.132 -4.575 -15.194 1.00 96.69 174 ALA A O 1
ATOM 1381 N N . LEU A 1 175 ? 20.957 -5.993 -13.900 1.00 96.50 175 LEU A N 1
ATOM 1382 C CA . LEU A 1 175 ? 20.241 -6.639 -15.005 1.00 96.50 175 LEU A CA 1
ATOM 1383 C C . LEU A 1 175 ? 19.365 -5.655 -15.791 1.00 96.50 175 LEU A C 1
ATOM 1385 O O . LEU A 1 175 ? 19.355 -5.709 -17.015 1.00 96.50 175 LEU A O 1
ATOM 1389 N N . LEU A 1 176 ? 18.652 -4.754 -15.106 1.00 94.50 176 LEU A N 1
ATOM 1390 C CA . LEU A 1 176 ? 17.803 -3.755 -15.768 1.00 94.50 176 LEU A CA 1
ATOM 1391 C C . LEU A 1 176 ? 18.622 -2.711 -16.538 1.00 94.50 176 LEU A C 1
ATOM 1393 O O . LEU A 1 176 ? 18.211 -2.280 -17.607 1.00 94.50 176 LEU A O 1
ATOM 1397 N N . ILE A 1 177 ? 19.779 -2.303 -16.008 1.00 94.88 177 ILE A N 1
ATOM 1398 C CA . ILE A 1 177 ? 20.677 -1.357 -16.689 1.00 94.88 177 ILE A CA 1
ATOM 1399 C C . ILE A 1 177 ? 21.330 -2.019 -17.908 1.00 94.88 177 ILE A C 1
ATOM 1401 O O . ILE A 1 177 ? 21.379 -1.420 -18.980 1.00 94.88 177 ILE A O 1
ATOM 1405 N N . ASP A 1 178 ? 21.819 -3.250 -17.747 1.00 95.75 178 ASP A N 1
ATOM 1406 C CA . ASP A 1 178 ? 22.465 -4.019 -18.814 1.00 95.75 178 ASP A CA 1
ATOM 1407 C C . ASP A 1 178 ? 21.527 -4.229 -20.009 1.00 95.75 178 ASP A C 1
ATOM 1409 O O . ASP A 1 178 ? 21.932 -4.042 -21.153 1.00 95.75 178 ASP A O 1
ATOM 1413 N N . GLU A 1 179 ? 20.244 -4.490 -19.742 1.00 94.38 179 GLU A N 1
ATOM 1414 C CA . GLU A 1 179 ? 19.206 -4.603 -20.770 1.00 94.38 179 GLU A CA 1
ATOM 1415 C C . GLU A 1 179 ? 19.187 -3.395 -21.717 1.00 94.38 179 GLU A C 1
ATOM 1417 O O . GLU A 1 179 ? 19.220 -3.567 -22.934 1.00 94.38 179 GLU A O 1
ATOM 1422 N N . VAL A 1 180 ? 19.207 -2.173 -21.180 1.00 93.75 180 VAL A N 1
ATOM 1423 C CA . VAL A 1 180 ? 19.180 -0.948 -21.996 1.00 93.75 180 VAL A CA 1
ATOM 1424 C C . VAL A 1 180 ? 20.532 -0.683 -22.665 1.00 93.75 180 VAL A C 1
ATOM 1426 O O . VAL A 1 180 ? 20.582 -0.201 -23.796 1.00 93.75 180 VAL A O 1
ATOM 1429 N N . CYS A 1 181 ? 21.639 -1.010 -21.998 1.00 94.00 181 CYS A N 1
ATOM 1430 C CA . CYS A 1 181 ? 22.984 -0.862 -22.561 1.00 94.00 181 CYS A CA 1
ATOM 1431 C C . CYS A 1 181 ? 23.226 -1.785 -23.763 1.00 94.00 181 CYS A C 1
ATOM 1433 O O . CYS A 1 181 ? 23.978 -1.424 -24.669 1.00 94.00 181 CYS A O 1
ATOM 1435 N N . CYS A 1 182 ? 22.603 -2.964 -23.776 1.00 92.19 182 CYS A N 1
ATOM 1436 C CA . CYS A 1 182 ? 22.775 -3.970 -24.821 1.00 92.19 182 CYS A CA 1
ATOM 1437 C C . CYS A 1 182 ? 21.688 -3.939 -25.907 1.00 92.19 182 CYS A C 1
ATOM 1439 O O . CYS A 1 182 ? 21.812 -4.654 -26.904 1.00 92.19 182 CYS A O 1
ATOM 1441 N N . GLN A 1 183 ? 20.636 -3.133 -25.743 1.00 91.88 183 GLN A N 1
ATOM 1442 C CA . GLN A 1 183 ? 19.519 -3.058 -26.682 1.00 91.88 183 GLN A CA 1
ATOM 1443 C C . GLN A 1 183 ? 19.676 -1.912 -27.692 1.00 91.88 183 GLN A C 1
ATOM 1445 O O . GLN A 1 183 ? 20.078 -0.795 -27.363 1.00 91.88 183 GLN A O 1
ATOM 1450 N N . ASN A 1 184 ? 19.280 -2.188 -28.936 1.00 92.69 184 ASN A N 1
ATOM 1451 C CA . ASN A 1 184 ? 19.081 -1.179 -29.973 1.00 92.69 184 ASN A CA 1
ATOM 1452 C C . ASN A 1 184 ? 17.585 -0.951 -30.216 1.00 92.69 184 ASN A C 1
ATOM 1454 O O . ASN A 1 184 ? 16.772 -1.864 -30.068 1.00 92.69 184 ASN A O 1
ATOM 1458 N N . ASP A 1 185 ? 17.252 0.259 -30.642 1.00 90.88 185 ASP A N 1
ATOM 1459 C CA . ASP A 1 185 ? 15.935 0.689 -31.090 1.00 90.88 185 ASP A CA 1
ATOM 1460 C C . ASP A 1 185 ? 16.044 1.184 -32.539 1.00 90.88 185 ASP A C 1
ATOM 1462 O O . ASP A 1 185 ? 16.422 2.324 -32.828 1.00 90.88 185 ASP A O 1
ATOM 1466 N N . GLY A 1 186 ? 15.835 0.258 -33.478 1.00 91.56 186 GLY A N 1
ATOM 1467 C CA . GLY A 1 186 ? 16.113 0.485 -34.894 1.00 91.56 186 GLY A CA 1
ATOM 1468 C C . GLY A 1 186 ? 17.591 0.849 -35.131 1.00 91.56 186 GLY A C 1
ATOM 1469 O O . GLY A 1 186 ? 18.467 0.053 -34.786 1.00 91.56 186 GLY A O 1
ATOM 1470 N N . PRO A 1 187 ? 17.900 2.013 -35.738 1.00 93.56 187 PRO A N 1
ATOM 1471 C CA . PRO A 1 187 ? 19.276 2.442 -35.997 1.00 93.56 187 PRO A CA 1
ATOM 1472 C C . PRO A 1 187 ? 19.978 3.066 -34.777 1.00 93.56 187 PRO A C 1
ATOM 1474 O O . PRO A 1 187 ? 21.152 3.426 -34.876 1.00 93.56 187 PRO A O 1
ATOM 1477 N N . HIS A 1 188 ? 19.279 3.254 -33.656 1.00 94.69 188 HIS A N 1
ATOM 1478 C CA . HIS A 1 188 ? 19.799 3.930 -32.468 1.00 94.69 188 HIS A CA 1
ATOM 1479 C C . HIS A 1 188 ? 20.018 2.954 -31.311 1.00 94.69 188 HIS A C 1
ATOM 1481 O O . HIS A 1 188 ? 19.413 1.886 -31.266 1.00 94.69 188 HIS A O 1
ATOM 1487 N N . SER A 1 189 ? 20.872 3.317 -30.351 1.00 95.88 189 SER A N 1
ATOM 1488 C CA . SER A 1 189 ? 20.917 2.595 -29.077 1.00 95.88 189 SER A CA 1
ATOM 1489 C C . SER A 1 189 ? 19.674 2.924 -28.249 1.00 95.88 189 SER A C 1
ATOM 1491 O O . SER A 1 189 ? 19.171 4.049 -28.305 1.00 95.88 189 SER A O 1
ATOM 1493 N N . ALA A 1 190 ? 19.201 1.978 -27.436 1.00 95.00 190 ALA A N 1
ATOM 1494 C CA . ALA A 1 190 ? 18.058 2.200 -26.551 1.00 95.00 190 ALA A CA 1
ATOM 1495 C C . ALA A 1 190 ? 18.289 3.399 -25.613 1.00 95.00 190 ALA A C 1
ATOM 1497 O O . ALA A 1 190 ? 17.403 4.234 -25.447 1.00 95.00 190 ALA A O 1
ATOM 1498 N N . LEU A 1 191 ? 19.513 3.548 -25.088 1.00 95.06 191 LEU A N 1
ATOM 1499 C CA . LEU A 1 191 ? 19.916 4.710 -24.289 1.00 95.06 191 LEU A CA 1
ATOM 1500 C C . LEU A 1 191 ? 19.754 6.034 -25.049 1.00 95.06 191 LEU A C 1
ATOM 1502 O O . LEU A 1 191 ? 19.259 7.002 -24.478 1.00 95.06 191 LEU A O 1
ATOM 1506 N N . TYR A 1 192 ? 20.149 6.093 -26.326 1.00 95.56 192 TYR A N 1
ATOM 1507 C CA . TYR A 1 192 ? 19.978 7.305 -27.133 1.00 95.56 192 TYR A CA 1
ATOM 1508 C C . TYR A 1 192 ? 18.499 7.659 -27.307 1.00 95.56 192 TYR A C 1
ATOM 1510 O O . TYR A 1 192 ? 18.139 8.831 -27.186 1.00 95.56 192 TYR A O 1
ATOM 1518 N N . THR A 1 193 ? 17.642 6.666 -27.563 1.00 94.81 193 THR A N 1
ATOM 1519 C CA . THR A 1 193 ? 16.195 6.892 -27.643 1.00 94.81 193 THR A CA 1
ATOM 1520 C C . THR A 1 193 ? 15.650 7.399 -26.307 1.00 94.81 193 THR A C 1
ATOM 1522 O O . THR A 1 193 ? 14.923 8.390 -26.290 1.00 94.81 193 THR A O 1
ATOM 1525 N N . MET A 1 194 ? 16.030 6.774 -25.188 1.00 96.62 194 MET A N 1
ATOM 1526 C CA . MET A 1 194 ? 15.552 7.157 -23.854 1.00 96.62 194 MET A CA 1
ATOM 1527 C C . MET A 1 194 ? 15.917 8.597 -23.488 1.00 96.62 194 MET A C 1
ATOM 1529 O O . MET A 1 194 ? 15.039 9.359 -23.100 1.00 96.62 194 MET A O 1
ATOM 1533 N N . MET A 1 195 ? 17.166 9.013 -23.727 1.00 96.12 195 MET A N 1
ATOM 1534 C CA . MET A 1 195 ? 17.632 10.384 -23.455 1.00 96.12 195 MET A CA 1
ATOM 1535 C C . MET A 1 195 ? 16.854 11.474 -24.212 1.00 96.12 195 MET A C 1
ATOM 1537 O O . MET A 1 195 ? 16.967 12.654 -23.882 1.00 96.12 195 MET A O 1
ATOM 1541 N N . LYS A 1 196 ? 16.107 11.113 -25.262 1.00 94.62 196 LYS A N 1
ATOM 1542 C CA . LYS A 1 196 ? 15.314 12.044 -26.078 1.00 94.62 196 LYS A CA 1
ATOM 1543 C C . LYS A 1 196 ? 13.809 11.923 -25.854 1.00 94.62 196 LYS A C 1
ATOM 1545 O O . LYS A 1 196 ? 13.058 12.675 -26.476 1.00 94.62 196 LYS A O 1
ATOM 1550 N N . ASP A 1 197 ? 13.369 10.995 -25.016 1.00 96.50 197 ASP A N 1
ATOM 1551 C CA . ASP A 1 197 ? 11.958 10.781 -24.718 1.00 96.50 197 ASP A CA 1
ATOM 1552 C C . ASP A 1 197 ? 11.495 11.648 -23.536 1.00 96.50 197 ASP A C 1
ATOM 1554 O O . ASP A 1 197 ? 12.258 11.957 -22.626 1.00 96.50 197 ASP A O 1
ATOM 1558 N N . GLN A 1 198 ? 10.222 12.048 -23.534 1.00 90.81 198 GLN A N 1
ATOM 1559 C CA . GLN A 1 198 ? 9.646 12.944 -22.522 1.00 90.81 198 GLN A CA 1
ATOM 1560 C C . GLN A 1 198 ? 9.502 12.317 -21.120 1.00 90.81 198 GLN A C 1
ATOM 1562 O O . GLN A 1 198 ? 9.307 13.054 -20.153 1.00 90.81 198 GLN A O 1
ATOM 1567 N N . TYR A 1 199 ? 9.572 10.987 -21.005 1.00 85.62 199 TYR A N 1
ATOM 1568 C CA . TYR A 1 199 ? 9.449 10.247 -19.744 1.00 85.62 199 TYR A CA 1
ATOM 1569 C C . TYR A 1 199 ? 10.702 9.439 -19.395 1.00 85.62 199 TYR A C 1
ATOM 1571 O O . TYR A 1 199 ? 10.957 9.234 -18.212 1.00 85.62 199 TYR A O 1
ATOM 1579 N N . ALA A 1 200 ? 11.458 8.979 -20.396 1.00 90.56 200 ALA A N 1
ATOM 1580 C CA . ALA A 1 200 ? 12.616 8.103 -20.202 1.00 90.56 200 ALA A CA 1
ATOM 1581 C C . ALA A 1 200 ? 13.968 8.829 -20.031 1.00 90.56 200 ALA A C 1
ATOM 1583 O O . ALA A 1 200 ? 14.990 8.141 -19.948 1.00 90.56 200 ALA A O 1
ATOM 1584 N N . ASN A 1 201 ? 13.982 10.169 -20.063 1.00 81.88 201 ASN A N 1
ATOM 1585 C CA . ASN A 1 201 ? 15.203 10.987 -19.995 1.00 81.88 201 ASN A CA 1
ATOM 1586 C C . ASN A 1 201 ? 15.865 11.006 -18.614 1.00 81.88 201 ASN A C 1
ATOM 1588 O O . ASN A 1 201 ? 15.153 10.838 -17.600 1.00 81.88 201 ASN A O 1
#

pLDDT: mean 90.47, std 8.86, range [57.69, 98.75]

Foldseek 3Di:
DVLVVCLVCVVVLQQDPHSVVVLLVCLVPNDLVSLVSSLVVCPPPLVVLQLHPRSLSNLLSSLQRHDLVSLLNSCVVCQVPLVVLCPGPRSVVNLLSNQQRYDVVSCVSNVVVCVVVQQRVLVSLLSCLARNDLVSLVVLLVVCQPPLLVLQLDPRSVSNSVSNLVRHDPVSNVRSVVSQVPDDDVPGRSVVVQVPHPRSD

Radius of gyration: 20.59 Å; chains: 1; bounding box: 42×29×70 Å

Sequence (201 aa):
MVFNEILQAAYQLMTDVFGNYVIQKFFEFGSLDQKLALATRIRGHVLPLALQMYGCRVIQKALESISSDQQSEMVKELDGHVLKCVKDQNGNHVVQKCIECVQPQSLQFIIDAFKGQDQYGNYVIQHVLEHGRPEDKSKIVSEIRGKVLALSQHKFASNVVEKCVTHASRAERALLIDEVCCQNDGPHSALYTMMKDQYAN